Protein AF-A0A958L549-F1 (afdb_monomer)

Mean predicted aligned error: 13.38 Å

Sequence (201 aa):
MAVFIPQQLKARCLEFLIFPLARYCVRHALTLQDFLAVTKICFVKAAEEEIRKSGEKLNTSRICIITGMYRNEVNKILKSETVLAEQPLGPGARVLTQWSKNPDFLTKGGKPRVLSFKGENNEFQQLVHSVSRHLTPGTVLFELERMQLVERTPRGLRMKESIDYVGDNPEKGFELLSNDINSLISAVEENVFDRQKVSNV

Radius of gyration: 23.32 Å; Cα contacts (8 Å, |Δi|>4): 145; chains: 1; bounding box: 52×48×67 Å

Structure (mmCIF, N/CA/C/O backbone):
data_AF-A0A958L549-F1
#
_entry.id   AF-A0A958L549-F1
#
loop_
_atom_site.group_PDB
_atom_site.id
_atom_site.type_symbol
_atom_site.label_atom_id
_atom_site.label_alt_i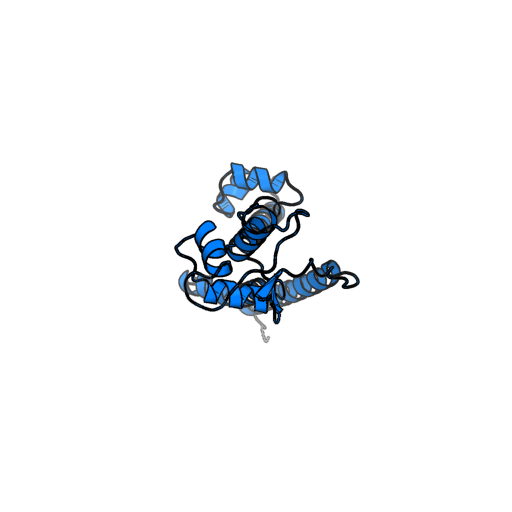d
_atom_site.label_comp_id
_atom_site.label_asym_id
_atom_site.label_entity_id
_atom_site.label_seq_id
_atom_site.pdbx_PDB_ins_code
_atom_site.Cartn_x
_atom_site.Cartn_y
_atom_site.Cartn_z
_atom_site.occupancy
_atom_site.B_iso_or_equiv
_atom_site.auth_seq_id
_atom_site.auth_comp_id
_atom_site.auth_asym_id
_atom_site.auth_atom_id
_atom_site.pdbx_PDB_model_num
ATOM 1 N N . MET A 1 1 ? -12.490 -13.978 37.143 1.00 37.84 1 MET A N 1
ATOM 2 C CA . MET A 1 1 ? -11.058 -13.616 37.243 1.00 37.84 1 MET A CA 1
ATOM 3 C C . MET A 1 1 ? -10.635 -13.149 35.860 1.00 37.84 1 MET A C 1
ATOM 5 O O . MET A 1 1 ? -10.679 -13.962 34.948 1.00 37.84 1 MET A O 1
ATOM 9 N N . ALA A 1 2 ? -10.363 -11.857 35.667 1.00 44.06 2 ALA A N 1
ATOM 10 C CA . ALA A 1 2 ? -9.941 -11.349 34.362 1.00 44.06 2 ALA A CA 1
ATOM 11 C C . ALA A 1 2 ? -8.554 -11.918 34.037 1.00 44.06 2 ALA A C 1
ATOM 13 O O . ALA A 1 2 ? -7.610 -11.724 34.802 1.00 44.06 2 ALA A O 1
ATOM 14 N N . VAL A 1 3 ? -8.444 -12.670 32.944 1.00 46.94 3 VAL A N 1
ATOM 15 C CA . VAL A 1 3 ? -7.166 -13.222 32.490 1.00 46.94 3 VAL A CA 1
ATOM 16 C C . VAL A 1 3 ? -6.316 -12.058 31.986 1.00 46.94 3 VAL A C 1
ATOM 18 O O . VAL A 1 3 ? -6.641 -11.424 30.985 1.00 46.94 3 VAL A O 1
ATOM 21 N N . PHE A 1 4 ? -5.238 -11.741 32.703 1.00 58.28 4 PHE A N 1
ATOM 22 C CA . PHE A 1 4 ? -4.293 -10.716 32.277 1.00 58.28 4 PHE A CA 1
ATOM 23 C C . PHE A 1 4 ? -3.442 -11.264 31.130 1.00 58.28 4 PHE A C 1
ATOM 25 O O . PHE A 1 4 ? -2.541 -12.074 31.338 1.00 58.28 4 PHE A O 1
ATOM 32 N N . ILE A 1 5 ? -3.748 -10.837 29.907 1.00 61.44 5 ILE A N 1
ATOM 33 C CA . ILE A 1 5 ? -2.969 -11.181 28.716 1.00 61.44 5 ILE A CA 1
ATOM 34 C C . ILE A 1 5 ? -1.873 -10.123 28.547 1.00 61.44 5 ILE A C 1
ATOM 36 O O . ILE A 1 5 ? -2.209 -8.950 28.340 1.00 61.44 5 ILE A O 1
ATOM 40 N N . PRO A 1 6 ? -0.581 -10.499 28.600 1.00 73.56 6 PRO A N 1
ATOM 41 C CA . PRO A 1 6 ? 0.518 -9.557 28.420 1.00 73.56 6 PRO A CA 1
ATOM 42 C C . PRO A 1 6 ? 0.432 -8.831 27.074 1.00 73.56 6 PRO A C 1
ATOM 44 O O . PRO A 1 6 ? 0.067 -9.428 26.057 1.00 73.56 6 PRO A O 1
ATOM 47 N N . GLN A 1 7 ? 0.827 -7.556 27.038 1.00 73.00 7 GLN A N 1
ATOM 48 C CA . GLN A 1 7 ? 0.792 -6.741 25.817 1.00 73.00 7 GLN A CA 1
ATOM 49 C C . GLN A 1 7 ? 1.594 -7.372 24.667 1.00 73.00 7 GLN A C 1
ATOM 51 O O . GLN A 1 7 ? 1.181 -7.293 23.512 1.00 73.00 7 GLN A O 1
ATOM 56 N N . GLN A 1 8 ? 2.700 -8.059 24.975 1.00 66.31 8 GLN A N 1
ATOM 57 C CA . GLN A 1 8 ? 3.497 -8.770 23.974 1.00 66.31 8 GLN A CA 1
ATOM 58 C C . GLN A 1 8 ? 2.715 -9.911 23.310 1.00 66.31 8 GLN A C 1
ATOM 60 O O . GLN A 1 8 ? 2.860 -10.138 22.112 1.00 66.31 8 GLN A O 1
ATOM 65 N N . LEU A 1 9 ? 1.862 -10.616 24.063 1.00 66.88 9 LEU A N 1
ATOM 66 C CA . LEU A 1 9 ? 1.061 -11.712 23.519 1.00 66.88 9 LEU A CA 1
ATOM 67 C C . LEU A 1 9 ? -0.064 -11.180 22.619 1.00 66.88 9 LEU A C 1
ATOM 69 O O . LEU A 1 9 ? -0.314 -11.749 21.560 1.00 66.88 9 LEU A O 1
ATOM 73 N N . LYS A 1 10 ? -0.664 -10.036 22.980 1.00 69.44 10 LYS A N 1
ATOM 74 C CA . LYS A 1 10 ? -1.622 -9.320 22.119 1.00 69.44 10 LYS A CA 1
ATOM 75 C C . LYS A 1 10 ? -0.974 -8.863 20.809 1.00 69.44 10 LYS A C 1
ATOM 77 O O . LYS A 1 10 ? -1.549 -9.064 19.746 1.00 69.44 10 LYS A O 1
ATOM 82 N N . ALA A 1 11 ? 0.242 -8.317 20.877 1.00 74.88 11 ALA A N 1
ATOM 83 C CA . ALA A 1 11 ? 0.993 -7.904 19.692 1.00 74.88 11 ALA A CA 1
ATOM 84 C C . ALA A 1 11 ? 1.339 -9.088 18.771 1.00 74.88 11 ALA A C 1
ATOM 86 O O . ALA A 1 11 ? 1.178 -8.974 17.561 1.00 74.88 11 ALA A O 1
ATOM 87 N N . ARG A 1 12 ? 1.743 -10.243 19.325 1.00 73.31 12 ARG A N 1
ATOM 88 C CA . ARG A 1 12 ? 1.987 -11.459 18.522 1.00 73.31 12 ARG A CA 1
ATOM 89 C C . ARG A 1 12 ? 0.714 -12.023 17.899 1.00 73.31 12 ARG A C 1
ATOM 91 O O . ARG A 1 12 ? 0.751 -12.466 16.759 1.00 73.31 12 ARG A O 1
ATOM 98 N N . CYS A 1 13 ? -0.409 -12.000 18.617 1.00 76.38 13 CYS A N 1
ATOM 99 C CA . CYS A 1 13 ? -1.699 -12.384 18.041 1.00 76.38 13 CYS A CA 1
ATOM 100 C C . CYS A 1 13 ? -2.041 -11.489 16.841 1.00 76.38 13 CYS A C 1
ATOM 102 O O . CYS A 1 13 ? -2.347 -11.981 15.758 1.00 76.38 13 CYS A O 1
ATOM 104 N N . LEU A 1 14 ? -1.876 -10.173 17.005 1.00 81.25 14 LEU A N 1
ATOM 105 C CA . LEU A 1 14 ? -2.084 -9.215 15.927 1.00 81.25 14 LEU A CA 1
ATOM 106 C C . LEU A 1 14 ? -1.146 -9.470 14.737 1.00 81.25 14 LEU A C 1
ATOM 108 O O . LEU A 1 14 ? -1.588 -9.397 13.597 1.00 81.25 14 LEU A O 1
ATOM 112 N N . GLU A 1 15 ? 0.120 -9.817 14.976 1.00 78.31 15 GLU A N 1
ATOM 113 C CA . GLU A 1 15 ? 1.058 -10.210 13.917 1.00 78.31 15 GLU A CA 1
ATOM 114 C C . GLU A 1 15 ? 0.554 -11.429 13.130 1.00 78.31 15 GLU A C 1
ATOM 116 O O . GLU A 1 15 ? 0.569 -11.401 11.900 1.00 78.31 15 GLU A O 1
ATOM 121 N N . PHE A 1 16 ? 0.041 -12.466 13.804 1.00 76.69 16 PHE A N 1
ATOM 122 C CA . PHE A 1 16 ? -0.518 -13.646 13.133 1.00 76.69 16 PHE A CA 1
ATOM 123 C C . PHE A 1 16 ? -1.751 -13.330 12.281 1.00 76.69 16 PHE A C 1
ATOM 125 O O . PHE A 1 16 ? -1.922 -13.939 11.226 1.00 76.69 16 PHE A O 1
ATOM 132 N N . LEU A 1 17 ? -2.576 -12.369 12.702 1.00 83.38 17 LEU A N 1
ATOM 133 C CA . LEU A 1 17 ? -3.746 -11.917 11.944 1.00 83.38 17 LEU A CA 1
ATOM 134 C C . LEU A 1 17 ? -3.359 -11.000 10.775 1.00 83.38 17 LEU A C 1
ATOM 136 O O . LEU A 1 17 ? -3.890 -11.131 9.674 1.00 83.38 17 LEU A O 1
ATOM 140 N N . ILE A 1 18 ? -2.405 -10.088 10.981 1.00 88.81 18 ILE A N 1
ATOM 141 C CA . ILE A 1 18 ? -1.986 -9.115 9.965 1.00 88.81 18 ILE A CA 1
ATOM 142 C C . ILE A 1 18 ? -1.082 -9.752 8.909 1.00 88.81 18 ILE A C 1
ATOM 144 O O . ILE A 1 18 ? -1.183 -9.387 7.743 1.00 88.81 18 ILE A O 1
ATOM 148 N N . PHE A 1 19 ? -0.208 -10.700 9.256 1.00 81.50 19 PHE A N 1
ATOM 149 C CA . PHE A 1 19 ? 0.730 -11.300 8.302 1.00 81.50 19 PHE A CA 1
ATOM 150 C C . PHE A 1 19 ? 0.076 -11.867 7.023 1.00 81.50 19 PHE A C 1
ATOM 152 O O . PHE A 1 19 ? 0.560 -11.543 5.932 1.00 81.50 19 PHE A O 1
ATOM 159 N N . PRO A 1 20 ? -1.015 -12.663 7.075 1.00 79.88 20 PRO A N 1
ATOM 160 C CA . PRO A 1 20 ? -1.692 -13.118 5.861 1.00 79.88 20 PRO A CA 1
ATOM 161 C C . PRO A 1 20 ? -2.283 -11.957 5.046 1.00 79.88 20 PRO A C 1
ATOM 163 O O . PRO A 1 20 ? -2.194 -11.984 3.817 1.00 79.88 20 PRO A O 1
ATOM 166 N N . LEU A 1 21 ? -2.795 -10.908 5.700 1.00 85.19 21 LEU A N 1
ATOM 167 C CA . LEU A 1 21 ? -3.306 -9.702 5.034 1.00 85.19 21 LEU A CA 1
ATOM 168 C C . LEU A 1 21 ? -2.181 -8.895 4.375 1.00 85.19 21 LEU A C 1
ATOM 170 O O . LEU A 1 21 ? -2.303 -8.470 3.228 1.00 85.19 21 LEU A O 1
ATOM 174 N N . ALA A 1 22 ? -1.048 -8.732 5.056 1.00 83.56 22 ALA A N 1
ATOM 175 C CA . ALA A 1 22 ? 0.136 -8.076 4.516 1.00 83.56 22 ALA A CA 1
ATOM 176 C C . ALA A 1 22 ? 0.694 -8.856 3.317 1.00 83.56 22 ALA A C 1
ATOM 178 O O . ALA A 1 22 ? 1.027 -8.270 2.287 1.00 83.56 22 ALA A O 1
ATOM 179 N N . ARG A 1 23 ? 0.729 -10.193 3.400 1.00 75.00 23 ARG A N 1
ATOM 180 C CA . ARG A 1 23 ? 1.103 -11.065 2.278 1.00 75.00 23 ARG A CA 1
ATOM 181 C C . ARG A 1 23 ? 0.141 -10.910 1.097 1.00 75.00 23 ARG A C 1
ATOM 183 O O . ARG A 1 23 ? 0.610 -10.867 -0.040 1.00 75.00 23 ARG A O 1
ATOM 190 N N . TYR A 1 24 ? -1.166 -10.826 1.346 1.00 77.69 24 TYR A N 1
ATOM 191 C CA . TYR A 1 24 ? -2.158 -10.513 0.316 1.00 77.69 24 TYR A CA 1
ATOM 192 C C . TYR A 1 24 ? -1.850 -9.158 -0.337 1.00 77.69 24 TYR A C 1
ATOM 194 O O . TYR A 1 24 ? -1.691 -9.090 -1.554 1.00 77.69 24 TYR A O 1
ATOM 202 N N . CYS A 1 25 ? -1.631 -8.111 0.462 1.00 76.44 25 CYS A N 1
ATOM 203 C CA . CYS A 1 25 ? -1.310 -6.778 -0.045 1.00 76.44 25 CYS A CA 1
ATOM 204 C C . CYS A 1 25 ? -0.087 -6.794 -0.973 1.00 76.44 25 CYS A C 1
ATOM 206 O O . CYS A 1 25 ? -0.163 -6.335 -2.111 1.00 76.44 25 CYS A O 1
ATOM 208 N N . VAL A 1 26 ? 1.009 -7.426 -0.541 1.00 71.81 26 VAL A N 1
ATOM 209 C CA . VAL A 1 26 ? 2.239 -7.547 -1.341 1.00 71.81 26 VAL A CA 1
ATOM 210 C C . VAL A 1 26 ? 1.992 -8.288 -2.659 1.00 71.81 26 VAL A C 1
ATOM 212 O O . VAL A 1 26 ? 2.499 -7.876 -3.707 1.00 71.81 26 VAL A O 1
ATOM 215 N N . ARG A 1 27 ? 1.199 -9.367 -2.646 1.00 64.75 27 ARG A N 1
ATOM 216 C CA . ARG A 1 27 ? 0.866 -10.126 -3.864 1.00 64.75 27 ARG A CA 1
ATOM 217 C C . ARG A 1 27 ? 0.076 -9.291 -4.866 1.00 64.75 27 ARG A C 1
ATOM 219 O O . ARG A 1 27 ? 0.374 -9.380 -6.052 1.00 64.75 27 ARG A O 1
ATOM 226 N N . HIS A 1 28 ? -0.834 -8.451 -4.383 1.00 63.28 28 HIS A N 1
ATOM 227 C CA . HIS A 1 28 ? -1.734 -7.629 -5.195 1.00 63.28 28 HIS A CA 1
ATOM 228 C C . HIS A 1 28 ? -1.270 -6.175 -5.368 1.00 63.28 28 HIS A C 1
ATOM 230 O O . HIS A 1 28 ? -2.072 -5.312 -5.703 1.00 63.28 28 HIS A O 1
ATOM 236 N N . ALA A 1 29 ? 0.022 -5.900 -5.157 1.00 68.50 29 ALA A N 1
ATOM 237 C CA . ALA A 1 29 ? 0.621 -4.573 -5.330 1.00 68.50 29 ALA A CA 1
ATOM 238 C C . ALA A 1 29 ? 0.020 -3.457 -4.450 1.00 68.50 29 ALA A C 1
ATOM 240 O O . ALA A 1 29 ? 0.231 -2.277 -4.724 1.00 68.50 29 ALA A O 1
ATOM 241 N N . LEU A 1 30 ? -0.663 -3.819 -3.364 1.00 73.38 30 LEU A N 1
ATOM 242 C CA . LEU A 1 30 ? -1.112 -2.878 -2.347 1.00 73.38 30 LEU A CA 1
ATOM 243 C C . LEU A 1 30 ? 0.065 -2.534 -1.435 1.00 73.38 30 LEU A C 1
ATOM 245 O O . LEU A 1 30 ? 0.756 -3.407 -0.897 1.00 73.38 30 LEU A O 1
ATOM 249 N N . THR A 1 31 ? 0.309 -1.243 -1.272 1.00 79.00 31 THR A N 1
ATOM 250 C CA . THR A 1 31 ? 1.396 -0.721 -0.451 1.00 79.00 31 THR A CA 1
ATOM 251 C C . THR A 1 31 ? 1.024 -0.723 1.030 1.00 79.00 31 THR A C 1
ATOM 253 O O . THR A 1 31 ? -0.141 -0.831 1.412 1.00 79.00 31 THR A O 1
ATOM 256 N N . LEU A 1 32 ? 2.022 -0.521 1.898 1.00 84.94 32 LEU A N 1
ATOM 257 C CA . LEU A 1 32 ? 1.768 -0.276 3.320 1.00 84.94 32 LEU A CA 1
ATOM 258 C C . LEU A 1 32 ? 0.845 0.935 3.533 1.00 84.94 32 LEU A C 1
ATOM 260 O O . LEU A 1 32 ? 0.043 0.921 4.458 1.00 84.94 32 LEU A O 1
ATOM 264 N N . GLN A 1 33 ? 0.939 1.973 2.696 1.00 82.88 33 GLN A N 1
ATOM 265 C CA . GLN A 1 33 ? 0.080 3.151 2.834 1.00 82.88 33 GLN A CA 1
ATOM 266 C C . GLN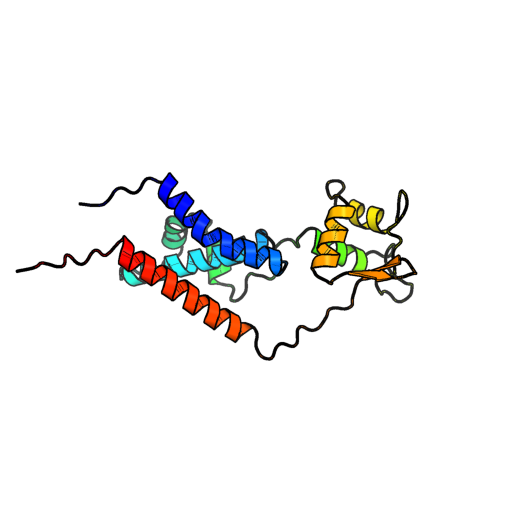 A 1 33 ? -1.377 2.832 2.489 1.00 82.88 33 GLN A C 1
ATOM 268 O O . GLN A 1 33 ? -2.269 3.290 3.198 1.00 82.88 33 GLN A O 1
ATOM 273 N N . ASP A 1 34 ? -1.615 1.983 1.485 1.00 80.06 34 ASP A N 1
ATOM 274 C CA . ASP A 1 34 ? -2.959 1.487 1.158 1.00 80.06 34 ASP A CA 1
ATOM 275 C C . ASP A 1 34 ? -3.526 0.673 2.325 1.00 80.06 34 ASP A C 1
ATOM 277 O O . ASP A 1 34 ? -4.641 0.920 2.786 1.00 80.06 34 ASP A O 1
ATOM 281 N N . PHE A 1 35 ? -2.714 -0.233 2.881 1.00 87.81 35 PHE A N 1
ATOM 282 C CA . PHE A 1 35 ? -3.097 -1.020 4.052 1.00 87.81 35 PHE A CA 1
ATOM 283 C C . PHE A 1 35 ? -3.413 -0.134 5.263 1.00 87.81 35 PHE A C 1
ATOM 285 O O . PHE A 1 35 ? -4.441 -0.323 5.910 1.00 87.81 35 PHE A O 1
ATOM 292 N N . LEU A 1 36 ? -2.576 0.866 5.561 1.00 89.06 36 LEU A N 1
ATOM 293 C CA . LEU A 1 36 ? -2.812 1.817 6.650 1.00 89.06 36 LEU A CA 1
ATOM 294 C C . LEU A 1 36 ? -4.068 2.660 6.411 1.00 89.06 36 LEU A C 1
ATOM 296 O O . LEU A 1 36 ? -4.806 2.919 7.360 1.00 89.06 36 LEU A O 1
ATOM 300 N N . ALA A 1 37 ? -4.333 3.075 5.171 1.00 85.44 37 ALA A N 1
ATOM 301 C CA . ALA A 1 37 ? -5.536 3.824 4.826 1.00 85.44 37 ALA A CA 1
ATOM 302 C C . ALA A 1 37 ? -6.801 3.014 5.119 1.00 85.44 37 ALA A C 1
ATOM 304 O O . ALA A 1 37 ? -7.692 3.505 5.810 1.00 85.44 37 ALA A O 1
ATOM 305 N N . VAL A 1 38 ? -6.851 1.761 4.657 1.00 87.31 38 VAL A N 1
ATOM 306 C CA . VAL A 1 38 ? -7.981 0.855 4.914 1.00 87.31 38 VAL A CA 1
ATOM 307 C C . VAL A 1 38 ? -8.084 0.529 6.402 1.00 87.31 38 VAL A C 1
ATOM 309 O O . VAL A 1 38 ? -9.165 0.612 6.976 1.00 87.31 38 VAL A O 1
ATOM 312 N N . THR A 1 39 ? -6.957 0.250 7.060 1.00 91.56 39 THR A N 1
ATOM 313 C CA . THR A 1 39 ? -6.916 -0.054 8.498 1.00 91.56 39 THR A CA 1
ATOM 314 C C . THR A 1 39 ? -7.493 1.093 9.323 1.00 91.56 39 THR A C 1
ATOM 316 O O . THR A 1 39 ? -8.315 0.853 10.201 1.00 91.56 39 THR A O 1
ATOM 319 N N . LYS A 1 40 ? -7.149 2.350 9.013 1.00 91.69 40 LYS A N 1
ATOM 320 C CA . LYS A 1 40 ? -7.728 3.532 9.676 1.00 91.69 40 LYS A CA 1
ATOM 321 C C . LYS A 1 40 ? -9.254 3.579 9.555 1.00 91.69 40 LYS A C 1
ATOM 323 O O . LYS A 1 40 ? -9.928 3.887 10.534 1.00 91.69 40 LYS A O 1
ATOM 328 N N . ILE A 1 41 ? -9.806 3.241 8.387 1.00 90.69 41 ILE A N 1
ATOM 329 C CA . ILE A 1 41 ? -11.262 3.149 8.190 1.00 90.69 41 ILE A CA 1
ATOM 330 C C . ILE A 1 41 ? -11.848 2.033 9.061 1.00 90.69 41 ILE A C 1
ATOM 332 O O . ILE A 1 41 ? -12.832 2.263 9.761 1.00 90.69 41 ILE A O 1
ATOM 336 N N . CYS A 1 42 ? -11.236 0.845 9.055 1.00 91.06 42 CYS A N 1
ATOM 337 C CA . CYS A 1 42 ? -11.684 -0.287 9.866 1.00 91.06 42 CYS A CA 1
ATOM 338 C C . CYS A 1 42 ? -11.666 0.036 11.369 1.00 91.06 42 CYS A C 1
ATOM 340 O O . CYS A 1 42 ? -12.614 -0.306 12.066 1.00 91.06 42 CYS A O 1
ATOM 342 N N . PHE A 1 43 ? -10.651 0.756 11.859 1.00 93.12 43 PHE A N 1
ATOM 343 C CA . PHE A 1 43 ? -10.578 1.208 13.253 1.00 93.12 43 PHE A CA 1
ATOM 344 C C 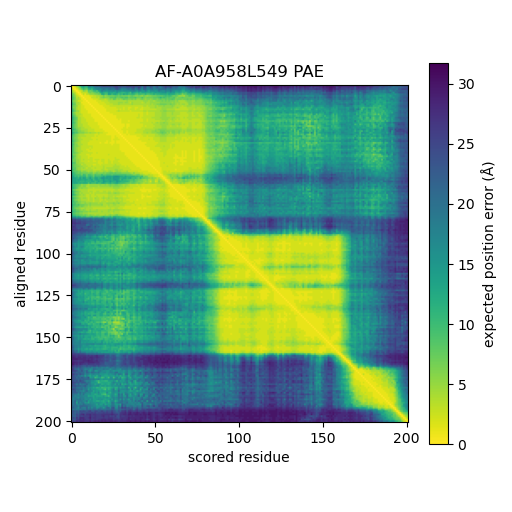. PHE A 1 43 ? -11.710 2.173 13.616 1.00 93.12 43 PHE A C 1
ATOM 346 O O . PHE A 1 43 ? -12.305 2.035 14.683 1.00 93.12 43 PHE A O 1
ATOM 353 N N . VAL A 1 44 ? -12.035 3.126 12.735 1.00 92.31 44 VAL A N 1
ATOM 354 C CA . VAL A 1 44 ? -13.183 4.021 12.944 1.00 92.31 44 VAL A CA 1
ATOM 355 C C . VAL A 1 44 ? -14.478 3.211 13.006 1.00 92.31 44 VAL A C 1
ATOM 357 O O . VAL A 1 44 ? -15.212 3.355 13.979 1.00 92.31 44 VAL A O 1
ATOM 360 N N . LYS A 1 45 ? -14.719 2.308 12.045 1.00 90.75 45 LYS A N 1
ATOM 361 C CA . LYS A 1 45 ? -15.922 1.455 12.013 1.00 90.75 45 LYS A CA 1
ATOM 362 C C 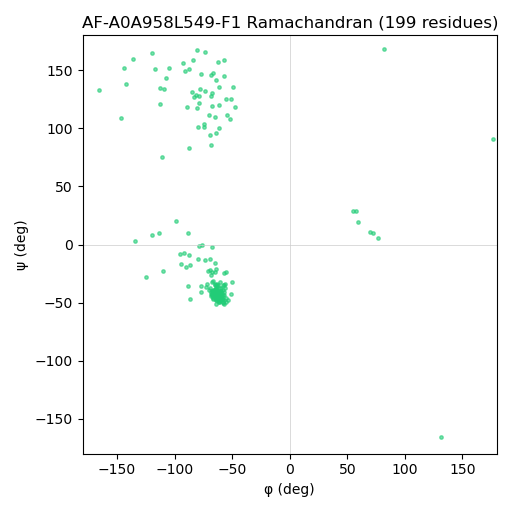. LYS A 1 45 ? -16.056 0.579 13.264 1.00 90.75 45 LYS A C 1
ATOM 364 O O . LYS A 1 45 ? -17.122 0.556 13.872 1.00 90.75 45 LYS A O 1
ATOM 369 N N . ALA A 1 46 ? -14.975 -0.082 13.682 1.00 91.31 46 ALA A N 1
ATOM 370 C CA . ALA A 1 46 ? -14.958 -0.908 14.889 1.00 91.31 46 ALA A CA 1
ATOM 371 C C . ALA A 1 46 ? -15.245 -0.076 16.150 1.00 91.31 46 ALA A C 1
ATOM 373 O O . ALA A 1 46 ? -16.037 -0.481 16.997 1.00 91.31 46 ALA A O 1
ATOM 374 N N . ALA A 1 47 ? -14.671 1.128 16.257 1.00 92.00 47 ALA A N 1
ATOM 375 C CA . ALA A 1 47 ? -14.966 2.029 17.368 1.00 92.00 47 ALA A CA 1
ATOM 376 C C . ALA A 1 47 ? -16.428 2.503 17.363 1.00 92.00 47 ALA A C 1
ATOM 378 O O . ALA A 1 47 ? -17.035 2.608 18.427 1.00 92.00 47 ALA A O 1
ATOM 379 N N . GLU A 1 48 ? -17.014 2.784 16.193 1.00 91.31 48 GLU A N 1
ATOM 380 C CA . GLU A 1 48 ? -18.441 3.107 16.105 1.00 91.31 48 GLU A CA 1
ATOM 381 C C . GLU A 1 48 ? -19.320 1.943 16.578 1.00 91.31 48 GLU A C 1
ATOM 383 O O . GLU A 1 48 ? -20.302 2.172 17.285 1.00 91.31 48 GLU A O 1
ATOM 388 N N . GLU A 1 49 ? -18.983 0.711 16.197 1.00 89.25 49 GLU A N 1
ATOM 389 C CA . GLU A 1 49 ? -19.715 -0.490 16.599 1.00 89.25 49 GLU A CA 1
ATOM 390 C C . GLU A 1 49 ? -19.653 -0.714 18.114 1.00 89.25 49 GLU A C 1
ATOM 392 O O . GLU A 1 49 ? -20.696 -0.874 18.748 1.00 89.25 49 GLU A O 1
ATOM 397 N N . GLU A 1 50 ? -18.466 -0.624 18.717 1.00 87.31 50 GLU A N 1
ATOM 398 C CA . GLU A 1 50 ? -18.292 -0.765 20.167 1.00 87.31 50 GLU A CA 1
ATOM 399 C C . GLU A 1 50 ? -19.028 0.332 20.957 1.00 87.31 50 GLU A C 1
ATOM 401 O O . GLU A 1 50 ? -19.666 0.049 21.972 1.00 87.31 50 GLU A O 1
ATOM 406 N N . ILE A 1 51 ? -19.033 1.581 20.467 1.00 87.50 51 ILE A N 1
ATOM 407 C CA . ILE A 1 51 ? -19.814 2.672 21.082 1.00 87.50 51 ILE A CA 1
ATOM 408 C C . ILE A 1 51 ? -21.323 2.399 20.982 1.00 87.50 51 ILE A C 1
ATOM 410 O O . ILE A 1 51 ? -22.060 2.651 21.935 1.00 87.50 51 ILE A O 1
ATOM 414 N N . ARG A 1 52 ? -21.801 1.887 19.839 1.00 86.81 52 ARG A N 1
ATOM 415 C CA . ARG A 1 52 ? -23.222 1.543 19.661 1.00 86.81 52 ARG A CA 1
ATOM 416 C C . ARG A 1 52 ? -23.630 0.385 20.573 1.00 86.81 52 ARG A C 1
ATOM 418 O O . ARG A 1 52 ? -24.695 0.461 21.183 1.00 86.81 52 ARG A O 1
ATOM 425 N N . LYS A 1 53 ? -22.784 -0.642 20.720 1.00 85.62 53 LYS A N 1
ATOM 426 C CA . LYS A 1 53 ? -23.010 -1.773 21.639 1.00 85.62 53 LYS A CA 1
ATOM 427 C C . LYS A 1 53 ? -23.112 -1.331 23.098 1.00 85.62 53 LYS A C 1
ATOM 429 O O . LYS A 1 53 ? -23.892 -1.916 23.844 1.00 85.62 53 LYS A O 1
ATOM 434 N N . SER A 1 54 ? -22.395 -0.278 23.505 1.00 81.94 54 SER A N 1
ATOM 435 C CA . SER A 1 54 ? -22.506 0.271 24.865 1.00 81.94 54 SER A CA 1
ATOM 436 C C . SER A 1 54 ? -23.775 1.106 25.106 1.00 81.94 54 SER A C 1
ATOM 438 O O . SER A 1 54 ? -23.977 1.602 26.213 1.00 81.94 54 SER A O 1
ATOM 440 N N . GLY A 1 55 ? -24.645 1.262 24.096 1.00 80.50 55 GLY A N 1
ATOM 441 C CA . GLY A 1 55 ? -25.884 2.044 24.178 1.00 80.50 55 GLY A CA 1
ATOM 442 C C . GLY A 1 55 ? -25.656 3.556 24.209 1.00 80.50 55 GLY A C 1
ATOM 443 O O . GLY A 1 55 ? -26.576 4.330 24.478 1.00 80.50 55 GLY A O 1
ATOM 444 N N . GLU A 1 56 ? -24.428 4.000 23.951 1.00 77.44 56 GLU A N 1
ATOM 445 C CA . GLU A 1 56 ? -24.052 5.400 24.044 1.00 77.44 56 GLU A CA 1
ATOM 446 C C . GLU A 1 56 ? -24.188 6.129 22.707 1.00 77.44 56 GLU A C 1
ATOM 448 O O . GLU A 1 56 ? -24.105 5.560 21.617 1.00 77.44 56 GLU A O 1
ATOM 453 N N . LYS A 1 57 ? -24.356 7.454 22.785 1.00 81.12 57 LYS A N 1
ATOM 454 C CA . LYS A 1 57 ? -24.405 8.290 21.588 1.00 81.12 57 LYS A CA 1
ATOM 455 C C . LYS A 1 57 ? -23.036 8.319 20.915 1.00 81.12 57 LYS A C 1
ATOM 457 O O . LYS A 1 57 ? -22.034 8.702 21.530 1.00 81.12 57 LYS A O 1
ATOM 462 N N . LEU A 1 58 ? -23.029 8.012 19.620 1.00 80.69 58 LEU A N 1
ATOM 463 C CA . LEU A 1 58 ? -21.843 8.136 18.788 1.00 80.69 58 LEU A CA 1
ATOM 464 C C . LEU A 1 58 ? -21.284 9.560 18.859 1.00 80.69 58 LEU A C 1
ATOM 466 O O . LEU A 1 58 ? -21.994 10.535 18.594 1.00 80.69 58 LEU A O 1
ATOM 470 N N . ASN A 1 59 ? -20.006 9.686 19.212 1.00 84.81 59 ASN A N 1
ATOM 471 C CA . ASN A 1 59 ? -19.328 10.972 19.206 1.00 84.81 59 ASN A CA 1
ATOM 472 C C . ASN A 1 59 ? -17.874 10.846 18.735 1.00 84.81 59 ASN A C 1
ATOM 474 O O . ASN A 1 59 ? -17.141 9.936 19.120 1.00 84.81 59 ASN A O 1
ATOM 478 N N . THR A 1 60 ? -17.449 11.805 17.910 1.00 89.00 60 THR A N 1
ATOM 479 C CA . THR A 1 60 ? -16.114 11.834 17.296 1.00 89.00 60 THR A CA 1
ATOM 480 C C . THR A 1 60 ? -14.988 11.834 18.330 1.00 89.00 60 THR A C 1
ATOM 482 O O . THR A 1 60 ? -13.943 11.240 18.097 1.00 89.00 60 THR A O 1
ATOM 485 N N . SER A 1 61 ? -15.182 12.485 19.481 1.00 88.94 61 SER A N 1
ATOM 486 C CA . SER A 1 61 ? -14.151 12.568 20.522 1.00 88.94 61 SER A CA 1
ATOM 487 C C . SER A 1 61 ? -13.844 11.200 21.141 1.00 88.94 61 SER A C 1
ATOM 489 O O . SER A 1 61 ? -12.679 10.886 21.363 1.00 88.94 61 SER A O 1
ATOM 491 N N . ARG A 1 62 ? -14.857 10.357 21.364 1.00 89.12 62 ARG A N 1
ATOM 492 C CA . ARG A 1 62 ? -14.684 8.981 21.844 1.00 89.12 62 ARG A CA 1
ATOM 493 C C . ARG A 1 62 ? -14.060 8.095 20.783 1.00 89.12 62 ARG A C 1
ATOM 495 O O . ARG A 1 62 ? -13.175 7.322 21.126 1.00 89.12 62 ARG A O 1
ATOM 502 N N . ILE A 1 63 ? -14.437 8.263 19.514 1.00 92.06 63 ILE A N 1
ATOM 503 C CA . ILE A 1 63 ? -13.766 7.560 18.413 1.00 92.06 63 ILE A CA 1
ATOM 504 C C . ILE A 1 63 ? -12.264 7.879 18.433 1.00 92.06 63 ILE A C 1
ATOM 506 O O . ILE A 1 63 ? -11.460 6.953 18.419 1.00 92.06 63 ILE A O 1
ATOM 510 N N . CYS A 1 64 ? -11.864 9.152 18.560 1.00 92.19 64 CYS A N 1
ATOM 511 C CA . CYS A 1 64 ? -10.449 9.527 18.701 1.00 92.19 64 CYS A CA 1
ATOM 512 C C . CYS A 1 64 ? -9.768 8.854 19.902 1.00 92.19 64 CYS A C 1
ATOM 514 O O . CYS A 1 64 ? -8.645 8.386 19.771 1.00 92.19 64 CYS A O 1
ATOM 516 N N . ILE A 1 65 ? -10.432 8.795 21.061 1.00 91.94 65 ILE A N 1
ATOM 517 C CA . ILE A 1 65 ? -9.866 8.191 22.279 1.00 91.94 65 ILE A CA 1
ATOM 518 C C . ILE A 1 65 ? -9.666 6.680 22.112 1.00 91.94 65 ILE A C 1
ATOM 520 O O . ILE A 1 65 ? -8.603 6.173 22.450 1.00 91.94 65 ILE A O 1
ATOM 524 N N . ILE A 1 66 ? -10.665 5.970 21.581 1.00 89.94 66 ILE A N 1
ATOM 525 C CA . ILE A 1 66 ? -10.623 4.510 21.403 1.00 89.94 66 ILE A CA 1
ATOM 526 C C . ILE A 1 66 ? -9.582 4.124 20.348 1.00 89.94 66 ILE A C 1
ATOM 528 O O . ILE A 1 66 ? -8.818 3.183 20.538 1.00 89.94 66 ILE A O 1
ATOM 532 N N . THR A 1 67 ? -9.546 4.858 19.235 1.00 91.19 67 THR A N 1
ATOM 533 C CA . THR A 1 67 ? -8.674 4.539 18.092 1.00 91.19 67 THR A CA 1
ATOM 534 C C . THR A 1 67 ? -7.270 5.133 18.207 1.00 91.19 67 THR A C 1
ATOM 536 O O . THR A 1 67 ? -6.373 4.718 17.478 1.00 91.19 67 THR A O 1
ATOM 539 N N . GLY A 1 68 ? -7.068 6.130 19.074 1.00 92.69 68 GLY A N 1
ATOM 540 C CA . GLY A 1 68 ? -5.836 6.920 19.145 1.00 92.69 68 GLY A CA 1
ATOM 541 C C . GLY A 1 68 ? -5.615 7.856 17.947 1.00 92.69 68 GLY A C 1
ATOM 542 O O . GLY A 1 68 ? -4.523 8.398 17.791 1.00 92.69 68 GLY A O 1
ATOM 543 N N . MET A 1 69 ? -6.618 8.041 17.082 1.00 92.94 69 MET A N 1
ATOM 544 C CA . MET A 1 69 ? -6.494 8.809 15.840 1.00 92.94 69 MET A CA 1
ATOM 545 C C . MET A 1 69 ? -6.753 10.306 16.033 1.00 92.94 69 MET A C 1
ATOM 547 O O . MET A 1 69 ? -7.574 10.724 16.857 1.00 92.94 69 MET A O 1
ATOM 551 N N . TYR A 1 70 ? -6.116 11.133 15.198 1.00 92.62 70 TYR A N 1
ATOM 552 C CA . TYR A 1 70 ? -6.346 12.574 15.219 1.00 92.62 70 TYR A CA 1
ATOM 553 C C . TYR A 1 70 ? -7.755 12.937 14.731 1.00 92.62 70 TYR A C 1
ATOM 555 O O . TYR A 1 70 ? -8.323 12.321 13.827 1.00 92.62 70 TYR A O 1
ATOM 563 N N . ARG A 1 71 ? -8.326 13.999 15.311 1.00 89.88 71 ARG A N 1
ATOM 564 C CA . ARG A 1 71 ? -9.706 14.432 15.031 1.00 89.88 71 ARG A CA 1
ATOM 565 C C . ARG A 1 71 ? -9.947 14.776 13.561 1.00 89.88 71 ARG A C 1
ATOM 567 O O . ARG A 1 71 ? -11.026 14.506 13.041 1.00 89.88 71 ARG A O 1
ATOM 574 N N . ASN A 1 72 ? -8.969 15.380 12.890 1.00 89.69 72 ASN A N 1
ATOM 575 C CA . ASN A 1 72 ? -9.045 15.687 11.461 1.00 89.69 72 ASN A CA 1
ATOM 576 C C . ASN A 1 72 ? -9.108 14.412 10.601 1.00 89.69 72 ASN A C 1
ATOM 578 O O . ASN A 1 72 ? -9.903 14.370 9.667 1.00 89.69 72 ASN A O 1
ATOM 582 N N . GLU A 1 73 ? -8.339 13.373 10.936 1.00 89.19 73 GLU A N 1
ATOM 583 C CA . GLU A 1 73 ? -8.360 12.088 10.225 1.00 89.19 73 GLU A CA 1
ATOM 584 C C . GLU A 1 73 ? -9.697 11.367 10.401 1.00 89.19 73 GLU A C 1
ATOM 586 O O . GLU A 1 73 ? -10.307 10.957 9.415 1.00 89.19 73 GLU A O 1
ATOM 591 N N . VAL A 1 74 ? -10.196 11.284 11.640 1.00 91.19 74 VAL A N 1
ATOM 592 C CA . VAL A 1 74 ? -11.506 10.680 11.932 1.00 91.19 74 VAL A CA 1
ATOM 593 C C . VAL A 1 74 ? -12.617 11.423 11.191 1.00 91.19 74 VAL A C 1
ATOM 595 O O . VAL A 1 74 ? -13.435 10.800 10.523 1.00 91.19 74 VAL A O 1
ATOM 598 N N . ASN A 1 75 ? -12.627 12.758 11.235 1.00 89.00 75 ASN A N 1
ATOM 599 C CA . ASN A 1 75 ? -13.614 13.556 10.505 1.00 89.00 75 ASN A CA 1
ATOM 600 C C . ASN A 1 75 ? -13.546 13.342 8.992 1.00 89.00 75 ASN A C 1
ATOM 602 O O . ASN A 1 75 ? -14.584 13.349 8.337 1.00 89.00 75 ASN A O 1
ATOM 606 N N . LYS A 1 76 ? -12.344 13.181 8.429 1.00 87.12 76 LYS A N 1
ATOM 607 C CA . LYS A 1 76 ? -12.176 12.902 7.001 1.00 87.12 76 LYS A CA 1
ATOM 608 C C . LYS A 1 76 ? -12.786 11.552 6.638 1.00 87.12 76 LYS A C 1
ATOM 610 O O . LYS A 1 76 ? -13.528 11.484 5.666 1.00 87.12 76 LYS A O 1
ATOM 615 N N . ILE A 1 77 ? -12.529 10.518 7.437 1.00 88.25 77 ILE A N 1
ATOM 616 C CA . ILE A 1 77 ? -13.072 9.169 7.227 1.00 88.25 77 ILE A CA 1
ATOM 617 C C . ILE A 1 77 ? -14.596 9.160 7.374 1.00 88.25 77 ILE A C 1
ATOM 619 O O . ILE A 1 77 ? -15.276 8.634 6.508 1.00 88.25 77 ILE A O 1
ATOM 623 N N . LEU A 1 78 ? -15.143 9.810 8.405 1.00 85.75 78 LEU A N 1
ATOM 624 C CA . LEU A 1 78 ? -16.596 9.887 8.613 1.00 85.75 78 LEU A CA 1
ATOM 625 C C . LEU A 1 78 ? -17.332 10.658 7.504 1.00 85.75 78 LEU A C 1
ATOM 627 O O . LEU A 1 78 ? -18.529 10.468 7.322 1.00 85.75 78 LEU A O 1
ATOM 631 N N . LYS A 1 79 ? -16.639 11.555 6.791 1.00 83.81 79 LYS A N 1
ATOM 632 C CA . LYS A 1 79 ? -17.204 12.352 5.691 1.00 83.81 79 LYS A CA 1
ATOM 633 C C . LYS A 1 79 ? -16.986 11.745 4.305 1.00 83.81 79 LYS A C 1
ATOM 635 O O . LYS A 1 79 ? -17.625 12.202 3.364 1.00 83.81 79 LYS A O 1
ATOM 640 N N . SER A 1 80 ? -16.061 10.799 4.157 1.00 66.69 80 SER A N 1
ATOM 641 C CA . SER A 1 80 ? -15.635 10.289 2.850 1.00 66.69 80 SER A CA 1
ATOM 642 C C . SER A 1 80 ? -16.073 8.837 2.689 1.00 66.69 80 SER A C 1
ATOM 644 O O . SER A 1 80 ? -15.623 7.983 3.445 1.00 66.69 80 SER A O 1
ATOM 646 N N . GLU A 1 81 ? -16.879 8.537 1.670 1.00 54.41 81 GLU A N 1
ATOM 647 C CA . GLU A 1 81 ? -17.258 7.151 1.337 1.00 54.41 81 GLU A CA 1
ATOM 648 C C . GLU A 1 81 ? -16.072 6.332 0.784 1.00 54.41 81 GLU A C 1
ATOM 650 O O . GLU A 1 81 ? -16.042 5.111 0.921 1.00 54.41 81 GLU A O 1
ATOM 655 N N . THR A 1 82 ? -15.030 6.988 0.257 1.00 52.47 82 THR A N 1
ATOM 656 C CA . THR A 1 82 ? -13.841 6.333 -0.319 1.00 52.47 82 THR A CA 1
ATOM 657 C C . THR A 1 82 ? -12.572 7.158 -0.084 1.00 52.47 82 THR A C 1
ATOM 659 O O . THR A 1 82 ? -12.378 8.205 -0.693 1.00 52.47 82 THR A O 1
ATOM 662 N N . VAL A 1 83 ? -11.680 6.683 0.796 1.00 53.22 83 VAL A N 1
ATOM 663 C CA . VAL A 1 83 ? -10.437 7.388 1.203 1.00 53.22 83 VAL A CA 1
ATOM 664 C C . VAL A 1 83 ? -9.201 6.946 0.395 1.00 53.22 83 VAL A C 1
ATOM 666 O O . VAL A 1 83 ? -8.142 7.562 0.497 1.00 53.22 83 VAL A O 1
ATOM 669 N N . LEU A 1 84 ? -9.310 5.908 -0.443 1.00 52.78 84 LEU A N 1
ATOM 670 C CA . LEU A 1 84 ? -8.163 5.350 -1.179 1.00 52.78 84 LEU A CA 1
ATOM 671 C C . LEU A 1 84 ? -7.541 6.313 -2.211 1.00 52.78 84 LEU A C 1
ATOM 673 O O . LEU A 1 84 ? -6.408 6.101 -2.628 1.00 52.78 84 LEU A O 1
ATOM 677 N N . ALA A 1 85 ? -8.231 7.390 -2.595 1.00 48.09 85 ALA A N 1
ATOM 678 C CA . ALA A 1 85 ? -7.802 8.272 -3.681 1.00 48.09 85 ALA A CA 1
ATOM 679 C C . ALA A 1 85 ? -6.610 9.203 -3.356 1.00 48.09 85 ALA A C 1
ATOM 681 O O . ALA A 1 85 ? -6.047 9.791 -4.274 1.00 48.09 85 ALA A O 1
ATOM 682 N N . GLU A 1 86 ? -6.207 9.361 -2.087 1.00 46.94 86 GLU A N 1
ATOM 683 C CA . GLU A 1 86 ? -5.249 10.415 -1.691 1.00 46.94 86 GLU A CA 1
ATOM 684 C C . GLU A 1 86 ? -3.933 9.921 -1.060 1.00 46.94 86 GLU A C 1
ATOM 686 O O . GLU A 1 86 ? -3.149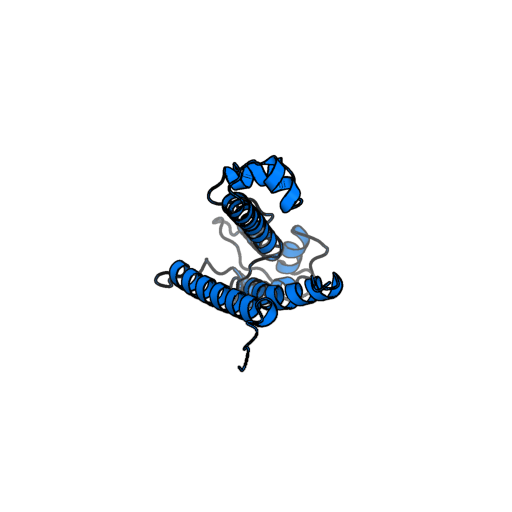 10.732 -0.562 1.00 46.94 86 GLU A O 1
ATOM 691 N N . GLN A 1 87 ? -3.650 8.615 -1.055 1.00 51.00 87 GLN A N 1
ATOM 692 C CA . GLN A 1 87 ? -2.384 8.122 -0.496 1.00 51.00 87 GLN A CA 1
ATOM 693 C C . GLN A 1 87 ? -1.198 8.359 -1.451 1.00 51.00 87 GLN A C 1
ATOM 695 O O . GLN A 1 87 ? -1.354 8.279 -2.673 1.00 51.00 87 GLN A O 1
ATOM 700 N N . PRO A 1 88 ? 0.018 8.624 -0.929 1.00 51.72 88 PRO A N 1
ATOM 701 C CA . PRO A 1 88 ? 1.205 8.753 -1.759 1.00 51.72 88 PRO A CA 1
ATOM 702 C C . PRO A 1 88 ? 1.463 7.439 -2.499 1.00 51.72 88 PRO A C 1
ATOM 704 O O . PRO A 1 88 ? 1.698 6.405 -1.874 1.00 51.72 88 PRO A O 1
ATOM 707 N N . LEU A 1 89 ? 1.468 7.500 -3.832 1.00 58.84 89 LEU A N 1
ATOM 708 C CA . LEU A 1 89 ? 1.782 6.363 -4.694 1.00 58.84 89 LEU A CA 1
ATOM 709 C C . LEU A 1 89 ? 3.078 5.670 -4.238 1.00 58.84 89 LEU A C 1
ATOM 711 O O . LEU A 1 89 ? 4.095 6.324 -3.963 1.00 58.84 89 LEU A O 1
ATOM 715 N N . GLY A 1 90 ? 3.050 4.335 -4.200 1.00 67.50 90 GLY A N 1
ATOM 716 C CA . GLY A 1 90 ? 4.233 3.524 -3.923 1.00 67.50 90 GLY A CA 1
ATOM 717 C C . GLY A 1 90 ? 5.373 3.806 -4.914 1.00 67.50 90 GLY A C 1
ATOM 718 O O . GLY A 1 90 ? 5.129 4.286 -6.025 1.00 67.50 90 GLY A O 1
ATOM 719 N N . PRO A 1 91 ? 6.635 3.492 -4.564 1.00 72.31 91 PRO A N 1
ATOM 720 C CA . PRO A 1 91 ? 7.793 3.801 -5.405 1.00 72.31 91 PRO A CA 1
ATOM 721 C C . PRO A 1 91 ? 7.668 3.335 -6.864 1.00 72.31 91 PRO A C 1
ATOM 723 O O . PRO A 1 91 ? 7.979 4.108 -7.765 1.00 72.31 91 PRO A O 1
ATOM 726 N N . GLY A 1 92 ? 7.151 2.124 -7.106 1.00 79.38 92 GLY A N 1
ATOM 727 C CA . GLY A 1 92 ? 6.911 1.606 -8.460 1.00 79.38 92 GLY A CA 1
ATOM 728 C C . GLY A 1 92 ? 5.848 2.397 -9.227 1.00 79.38 92 GLY A C 1
ATOM 729 O O . GLY A 1 92 ? 6.070 2.777 -10.372 1.00 79.38 92 GLY A O 1
ATOM 730 N N . ALA A 1 93 ? 4.733 2.742 -8.578 1.00 76.25 93 ALA A N 1
ATOM 731 C CA . ALA A 1 93 ? 3.677 3.546 -9.190 1.00 76.25 93 ALA A CA 1
ATOM 732 C C . ALA A 1 93 ? 4.146 4.976 -9.521 1.00 76.25 93 ALA A C 1
ATOM 734 O O . ALA A 1 93 ? 3.783 5.523 -10.564 1.00 76.25 93 ALA A O 1
ATOM 735 N N . ARG A 1 94 ? 5.025 5.566 -8.697 1.00 80.31 94 ARG A N 1
ATOM 736 C CA . ARG A 1 94 ? 5.682 6.846 -9.020 1.00 80.31 94 ARG A CA 1
ATOM 737 C C . ARG A 1 94 ? 6.619 6.729 -10.217 1.00 80.31 94 ARG A C 1
ATOM 739 O O . ARG A 1 94 ? 6.627 7.626 -11.050 1.00 80.31 94 ARG A O 1
ATOM 746 N N . VAL A 1 95 ? 7.365 5.629 -10.330 1.00 89.06 95 VAL A N 1
ATOM 747 C CA . VAL A 1 95 ? 8.214 5.343 -11.500 1.00 89.06 95 VAL A CA 1
ATOM 748 C C . VAL A 1 95 ? 7.378 5.218 -12.773 1.00 89.06 95 VAL A C 1
ATOM 750 O O . VAL A 1 95 ? 7.706 5.860 -13.767 1.00 89.06 95 VAL A O 1
ATOM 753 N N . LEU A 1 96 ? 6.262 4.487 -12.742 1.00 84.50 96 LEU A N 1
ATOM 754 C CA . LEU A 1 96 ? 5.344 4.396 -13.884 1.00 84.50 96 LEU A CA 1
ATOM 755 C C . LEU A 1 96 ? 4.723 5.755 -14.229 1.00 84.50 96 LEU A C 1
ATOM 757 O O . LEU A 1 96 ? 4.705 6.149 -15.392 1.00 84.50 96 LEU A O 1
ATOM 761 N N . THR A 1 97 ? 4.292 6.517 -13.220 1.00 82.31 97 THR A N 1
ATOM 762 C CA . THR A 1 97 ? 3.756 7.873 -13.416 1.00 82.31 97 THR A CA 1
ATOM 763 C C . THR A 1 97 ? 4.787 8.777 -14.085 1.00 82.31 97 THR A C 1
ATOM 765 O O . THR A 1 97 ? 4.471 9.449 -15.066 1.00 82.31 97 THR A O 1
ATOM 768 N N . GLN A 1 98 ? 6.029 8.758 -13.602 1.00 88.81 98 GLN A N 1
ATOM 769 C CA . GLN A 1 98 ? 7.122 9.547 -14.158 1.00 88.81 98 GLN A CA 1
ATOM 770 C C . GLN A 1 98 ? 7.433 9.141 -15.602 1.00 88.81 98 GLN A C 1
ATOM 772 O O . GLN A 1 98 ? 7.566 10.007 -16.463 1.00 88.81 98 GLN A O 1
ATOM 777 N N . TRP A 1 99 ? 7.466 7.841 -15.899 1.00 92.75 99 TRP A N 1
ATOM 778 C CA . TRP A 1 99 ? 7.651 7.333 -17.262 1.00 92.75 99 TRP A CA 1
ATOM 779 C C . TRP A 1 99 ? 6.501 7.761 -18.189 1.00 92.75 99 TRP A C 1
ATOM 781 O O . TRP A 1 99 ? 6.727 8.088 -19.349 1.00 92.75 99 TRP A O 1
ATOM 791 N N . SER A 1 100 ? 5.273 7.839 -17.674 1.00 86.31 100 SER A N 1
ATOM 792 C CA . SER A 1 100 ? 4.096 8.247 -18.452 1.00 86.31 100 SER A CA 1
ATOM 793 C C . SER A 1 100 ? 3.930 9.752 -18.669 1.00 86.31 100 SER A C 1
ATOM 795 O O . SER A 1 100 ? 3.105 10.147 -19.488 1.00 86.31 100 SER A O 1
ATOM 797 N N . LYS A 1 101 ? 4.675 10.600 -17.949 1.00 86.00 101 LYS A N 1
ATOM 798 C CA . LYS A 1 101 ? 4.468 12.060 -17.968 1.00 86.00 101 LYS A CA 1
ATOM 799 C C . LYS A 1 101 ? 5.705 12.868 -18.330 1.00 86.00 101 LYS A C 1
ATOM 801 O O . LYS A 1 101 ? 5.561 13.974 -18.840 1.00 86.00 101 LYS A O 1
ATOM 806 N N . ASN A 1 102 ? 6.902 12.367 -18.044 1.00 90.06 102 ASN A N 1
ATOM 807 C CA . ASN A 1 102 ? 8.124 13.118 -18.291 1.00 90.06 102 ASN A CA 1
ATOM 808 C C . ASN A 1 102 ? 8.498 13.055 -19.787 1.00 90.06 102 ASN A C 1
ATOM 810 O O . ASN A 1 102 ? 8.729 11.949 -20.282 1.00 90.06 102 ASN A O 1
ATOM 814 N N . PRO A 1 103 ? 8.620 14.204 -20.486 1.00 92.06 103 PRO A N 1
ATOM 815 C CA . PRO A 1 103 ? 8.983 14.266 -21.903 1.00 92.06 103 PRO A CA 1
ATOM 816 C C . PRO A 1 103 ? 10.230 13.459 -22.287 1.00 92.06 103 PRO A C 1
ATOM 818 O O . PRO A 1 103 ? 10.257 12.878 -23.370 1.00 92.06 103 PRO A O 1
ATOM 821 N N . ASP A 1 104 ? 11.215 13.338 -21.391 1.00 92.38 104 ASP A N 1
ATOM 822 C CA . ASP A 1 104 ? 12.449 12.571 -21.620 1.00 92.38 104 ASP A CA 1
ATOM 823 C C . ASP A 1 104 ? 12.190 11.067 -21.808 1.00 92.38 104 ASP A C 1
ATOM 825 O O . ASP A 1 104 ? 13.005 10.345 -22.394 1.00 92.38 104 ASP A O 1
ATOM 829 N N . PHE A 1 105 ? 11.044 10.575 -21.329 1.00 94.25 105 PHE A N 1
ATOM 830 C CA . PHE A 1 105 ? 10.618 9.176 -21.398 1.00 94.25 105 PHE A CA 1
ATOM 831 C C . PHE A 1 105 ? 9.388 8.965 -22.293 1.00 94.25 105 PHE A C 1
ATOM 833 O O . PHE A 1 105 ? 8.838 7.860 -22.338 1.00 94.25 105 PHE A O 1
ATOM 840 N N . LEU A 1 106 ? 8.981 9.984 -23.054 1.00 92.31 106 LEU A N 1
ATOM 841 C CA . LEU A 1 106 ? 7.862 9.908 -23.989 1.00 92.31 106 LEU A CA 1
ATOM 842 C C . LEU A 1 106 ? 8.331 9.827 -25.443 1.00 92.31 106 LEU A C 1
ATOM 844 O O . LEU A 1 106 ? 9.390 10.302 -25.843 1.00 92.31 106 LEU A O 1
ATOM 848 N N . THR A 1 107 ? 7.506 9.191 -26.264 1.00 91.06 107 THR A N 1
ATOM 849 C CA . THR A 1 107 ? 7.591 9.286 -27.721 1.00 91.06 107 THR A CA 1
ATOM 850 C C . THR A 1 107 ? 7.078 10.652 -28.186 1.00 91.06 107 THR A C 1
ATOM 852 O O . THR A 1 107 ? 6.351 11.332 -27.463 1.00 91.06 107 THR A O 1
ATOM 855 N N . LYS A 1 108 ? 7.352 11.025 -29.444 1.00 87.94 108 LYS A N 1
ATOM 856 C CA . LYS A 1 108 ? 6.775 12.239 -30.060 1.00 87.94 108 LYS A CA 1
ATOM 857 C C . LYS A 1 108 ? 5.238 12.276 -30.021 1.00 87.94 108 LYS A C 1
ATOM 859 O O . LYS A 1 108 ? 4.662 13.351 -30.080 1.00 87.94 108 LYS A O 1
ATOM 864 N N . GLY A 1 109 ? 4.588 11.113 -29.924 1.00 84.31 109 GLY A N 1
ATOM 865 C CA . GLY A 1 109 ? 3.134 10.980 -29.804 1.00 84.31 109 GLY A CA 1
ATOM 866 C C . GLY A 1 109 ? 2.605 11.009 -28.366 1.00 84.31 109 GLY A C 1
ATOM 867 O O . GLY A 1 109 ? 1.452 10.652 -28.158 1.00 84.31 109 GLY A O 1
ATOM 868 N N . GLY A 1 110 ? 3.430 11.349 -27.368 1.00 86.88 110 GLY A N 1
ATOM 869 C CA . GLY A 1 110 ? 3.007 11.468 -25.966 1.00 86.88 110 GLY A CA 1
ATOM 870 C C . GLY A 1 110 ? 2.814 10.142 -25.221 1.00 86.88 110 GLY A C 1
ATOM 871 O O . GLY A 1 110 ? 2.377 10.151 -24.076 1.00 86.88 110 GLY A O 1
ATOM 872 N N . LYS A 1 111 ? 3.147 8.999 -25.834 1.00 87.38 111 LYS A N 1
ATOM 873 C CA . LYS A 1 111 ? 3.106 7.677 -25.180 1.00 87.38 111 LYS A CA 1
ATOM 874 C C . LYS A 1 111 ? 4.442 7.321 -24.515 1.00 87.38 111 LYS A C 1
ATOM 876 O O . LYS A 1 111 ? 5.471 7.696 -25.089 1.00 87.38 111 LYS A O 1
ATOM 881 N N . PRO A 1 112 ? 4.460 6.549 -23.405 1.00 91.69 112 PRO A N 1
ATOM 882 C CA . PRO A 1 112 ? 5.691 6.021 -22.813 1.00 91.69 112 PRO A CA 1
ATOM 883 C C . PRO A 1 112 ? 6.548 5.311 -23.865 1.00 91.69 112 PRO A C 1
ATOM 885 O O . PRO A 1 112 ? 6.074 4.414 -24.566 1.00 91.69 112 PRO A O 1
ATOM 888 N N . ARG A 1 113 ? 7.812 5.717 -24.008 1.00 95.06 113 ARG A N 1
ATOM 889 C CA . ARG A 1 113 ? 8.737 5.093 -24.964 1.00 95.06 113 ARG A CA 1
ATOM 890 C C . ARG A 1 113 ? 9.378 3.843 -24.372 1.00 95.06 113 ARG A C 1
ATOM 892 O O . ARG A 1 113 ? 9.470 3.698 -23.157 1.00 95.06 113 ARG A O 1
ATOM 899 N N . VAL A 1 114 ? 9.871 2.963 -25.238 1.00 95.56 114 VAL A N 1
ATOM 900 C CA . VAL A 1 114 ? 10.705 1.827 -24.823 1.00 95.56 114 VAL A CA 1
ATOM 901 C C . VAL A 1 114 ? 12.044 2.362 -24.307 1.00 95.56 114 VAL A C 1
ATOM 903 O O .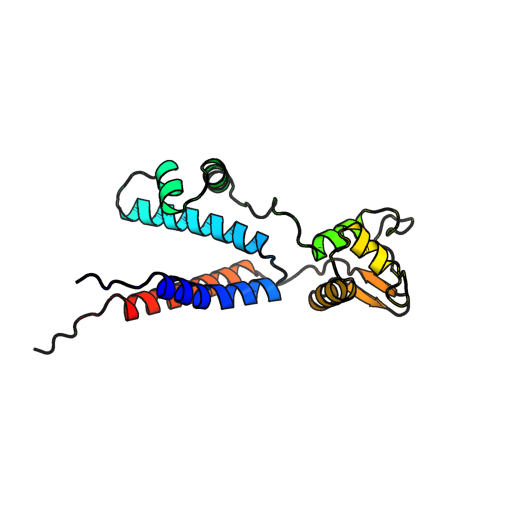 VAL A 1 114 ? 12.662 3.193 -24.974 1.00 95.56 114 VAL A O 1
ATOM 906 N N . LEU A 1 115 ? 12.471 1.909 -23.126 1.00 96.94 115 LEU A N 1
ATOM 907 C CA . LEU A 1 115 ? 13.701 2.356 -22.465 1.00 96.94 115 LEU A CA 1
ATOM 908 C C . LEU A 1 115 ? 14.781 1.275 -22.516 1.00 96.94 115 LEU A C 1
ATOM 910 O O . LEU A 1 115 ? 14.503 0.087 -22.357 1.00 96.94 115 LEU A O 1
ATOM 914 N N . SER A 1 116 ? 16.038 1.668 -22.671 1.00 96.06 116 SER A N 1
ATOM 915 C CA . SER A 1 116 ? 17.167 0.779 -22.398 1.00 96.06 116 SER A CA 1
ATOM 916 C C . SER A 1 116 ? 17.212 0.392 -20.911 1.00 96.06 116 SER A C 1
ATOM 918 O O . SER A 1 116 ? 16.939 1.206 -20.030 1.00 96.06 116 SER A O 1
ATOM 920 N N . PHE A 1 117 ? 17.557 -0.868 -20.626 1.00 93.56 117 PHE A N 1
ATOM 921 C CA . PHE A 1 117 ? 17.638 -1.417 -19.258 1.00 93.56 117 PHE A CA 1
ATOM 922 C C . PHE A 1 117 ? 18.916 -2.236 -19.000 1.00 93.56 117 PHE A C 1
ATOM 924 O O . PHE A 1 117 ? 19.081 -2.824 -17.934 1.00 93.56 117 PHE A O 1
ATOM 931 N N . LYS A 1 118 ? 19.811 -2.312 -19.993 1.00 88.50 118 LYS A N 1
ATOM 932 C CA . LYS A 1 118 ? 21.092 -3.026 -19.929 1.00 88.50 118 LYS A CA 1
ATOM 933 C C . LYS A 1 118 ? 22.242 -2.037 -20.082 1.00 88.50 118 LYS A C 1
ATOM 935 O O . LYS A 1 118 ? 22.093 -1.045 -20.789 1.00 88.50 118 LYS A O 1
ATOM 940 N N . GLY A 1 119 ? 23.384 -2.369 -19.485 1.00 85.19 119 GLY A N 1
ATOM 941 C CA . GLY A 1 119 ? 24.573 -1.518 -19.485 1.00 85.19 119 GLY A CA 1
ATOM 942 C C . GLY A 1 119 ? 24.519 -0.425 -18.418 1.00 85.19 119 GLY A C 1
ATOM 943 O O . GLY A 1 119 ? 23.486 -0.199 -17.779 1.00 85.19 119 GLY A O 1
ATOM 944 N N . GLU A 1 120 ? 25.659 0.226 -18.212 1.00 81.94 120 GLU A N 1
ATOM 945 C CA . GLU A 1 120 ? 25.773 1.361 -17.298 1.00 81.94 120 GLU A CA 1
ATOM 946 C C . GLU A 1 120 ? 24.965 2.561 -17.807 1.00 81.94 120 GLU A C 1
ATOM 948 O O . GLU A 1 120 ? 24.828 2.767 -19.012 1.00 81.94 120 GLU A O 1
ATOM 953 N N . ASN A 1 121 ? 24.423 3.357 -16.879 1.00 84.06 121 ASN A N 1
ATOM 954 C CA . ASN A 1 121 ? 23.669 4.584 -17.171 1.00 84.06 121 ASN A CA 1
ATOM 955 C C . ASN A 1 121 ? 22.476 4.411 -18.130 1.00 84.06 121 ASN A C 1
ATOM 957 O O . ASN A 1 121 ? 22.092 5.361 -18.813 1.00 84.06 121 ASN A O 1
ATOM 961 N N . ASN A 1 122 ? 21.858 3.227 -18.158 1.00 93.62 122 ASN A N 1
ATOM 962 C CA . ASN A 1 122 ? 20.682 2.972 -18.986 1.00 93.62 122 ASN A CA 1
ATOM 963 C C . ASN A 1 122 ? 19.480 3.854 -18.596 1.00 93.62 122 ASN A C 1
ATOM 965 O O . ASN A 1 122 ? 19.364 4.355 -17.476 1.00 93.62 122 ASN A O 1
ATOM 969 N N . GLU A 1 123 ? 18.563 4.038 -19.537 1.00 96.06 123 GLU A N 1
ATOM 970 C CA . GLU A 1 123 ? 17.457 4.989 -19.399 1.00 96.06 123 GLU A CA 1
ATOM 971 C C . GLU A 1 123 ? 16.467 4.593 -18.301 1.00 96.06 123 GLU A C 1
ATOM 973 O O . GLU A 1 123 ? 15.919 5.463 -17.627 1.00 96.06 123 GLU A O 1
ATOM 978 N N . PHE A 1 124 ? 16.272 3.294 -18.055 1.00 96.56 124 PHE A N 1
ATOM 979 C CA . PHE A 1 124 ? 15.443 2.839 -16.941 1.00 96.56 124 PHE A CA 1
ATOM 980 C C . PHE A 1 124 ? 16.066 3.194 -15.581 1.00 96.56 124 PHE A C 1
ATOM 982 O O . PHE A 1 124 ? 15.371 3.644 -14.671 1.00 96.56 124 PHE A O 1
ATOM 989 N N . GLN A 1 125 ? 17.386 3.067 -15.442 1.00 95.56 125 GLN A N 1
ATOM 990 C CA . GLN A 1 125 ? 18.111 3.524 -14.257 1.00 95.56 125 GLN A CA 1
ATOM 991 C C . GLN A 1 125 ? 17.973 5.042 -14.064 1.00 95.56 125 GLN A C 1
ATOM 993 O O . GLN A 1 125 ? 17.754 5.494 -12.939 1.00 95.56 125 GLN A O 1
ATOM 998 N N . GLN A 1 126 ? 18.060 5.830 -15.140 1.00 95.44 126 GLN A N 1
ATOM 999 C CA . GLN A 1 126 ? 17.846 7.282 -15.081 1.00 95.44 126 GLN A CA 1
ATOM 1000 C C . GLN A 1 126 ? 16.420 7.622 -14.625 1.00 95.44 126 GLN A C 1
ATOM 1002 O O . GLN A 1 126 ? 16.239 8.450 -13.732 1.00 95.44 126 GLN A O 1
ATOM 1007 N N . LEU A 1 127 ? 15.414 6.926 -15.163 1.00 95.62 127 LEU A N 1
ATOM 1008 C CA . LEU A 1 127 ? 14.018 7.056 -14.750 1.00 95.62 127 LEU A CA 1
ATOM 1009 C C . LEU A 1 127 ? 13.841 6.771 -13.251 1.00 95.62 127 LEU A C 1
ATOM 1011 O O . LEU A 1 127 ? 13.264 7.595 -12.539 1.00 95.62 127 LEU A O 1
ATOM 1015 N N . VAL A 1 128 ? 14.358 5.645 -12.752 1.00 94.31 128 VAL A N 1
ATOM 1016 C CA . VAL A 1 128 ? 14.240 5.275 -11.330 1.00 94.31 128 VAL A CA 1
ATOM 1017 C C . VAL A 1 128 ? 14.893 6.329 -10.433 1.00 94.31 128 VAL A C 1
ATOM 1019 O O . VAL A 1 128 ? 14.280 6.783 -9.464 1.00 94.31 128 VAL A O 1
ATOM 1022 N N . HIS A 1 129 ? 16.094 6.787 -10.784 1.00 93.88 129 HIS A N 1
ATOM 1023 C CA . HIS A 1 129 ? 16.797 7.809 -10.011 1.00 93.88 129 HIS A CA 1
ATOM 1024 C C . HIS A 1 129 ? 16.169 9.204 -10.109 1.00 93.88 129 HIS A C 1
ATOM 1026 O O . HIS A 1 129 ? 16.355 9.999 -9.187 1.00 93.88 129 HIS A O 1
ATOM 1032 N N . SER A 1 130 ? 15.401 9.496 -11.167 1.00 92.19 130 SER A N 1
ATOM 1033 C CA . SER A 1 130 ? 14.600 10.725 -11.253 1.00 92.19 130 SER A CA 1
ATOM 1034 C C . SER A 1 130 ? 13.451 10.749 -10.235 1.00 92.19 130 SER A C 1
ATOM 1036 O O . SER A 1 130 ? 13.015 11.824 -9.834 1.00 92.19 130 SER A O 1
ATOM 1038 N N . VAL A 1 131 ? 12.996 9.575 -9.775 1.00 88.56 131 VAL A N 1
ATOM 1039 C CA . VAL A 1 131 ? 12.009 9.448 -8.691 1.00 88.56 131 VAL A CA 1
ATOM 1040 C C . VAL A 1 131 ? 12.685 9.445 -7.321 1.00 88.56 131 VAL A C 1
ATOM 1042 O O . VAL A 1 131 ? 12.218 10.120 -6.407 1.00 88.56 131 VAL A O 1
ATOM 1045 N N . SER A 1 132 ? 13.754 8.665 -7.139 1.00 87.88 132 SER A N 1
ATOM 1046 C CA . SER A 1 132 ? 14.563 8.681 -5.914 1.00 87.88 132 SER A CA 1
ATOM 1047 C C . SER A 1 132 ? 15.900 7.972 -6.114 1.00 87.88 132 SER A C 1
ATOM 1049 O O . SER A 1 132 ? 15.946 6.834 -6.580 1.00 87.88 132 SER A O 1
ATOM 1051 N N . ARG A 1 133 ? 16.992 8.604 -5.664 1.00 87.88 133 ARG A N 1
ATOM 1052 C CA . ARG A 1 133 ? 18.347 8.022 -5.686 1.00 87.88 133 ARG A CA 1
ATOM 1053 C C . ARG A 1 133 ? 18.548 6.859 -4.707 1.00 87.88 133 ARG A C 1
ATOM 1055 O O . ARG A 1 133 ? 19.547 6.161 -4.806 1.00 87.88 133 ARG A O 1
ATOM 1062 N N . HIS A 1 134 ? 17.619 6.642 -3.776 1.00 87.56 134 HIS A N 1
ATOM 1063 C CA . HIS A 1 134 ? 17.685 5.535 -2.814 1.00 87.56 134 HIS A CA 1
ATOM 1064 C C . HIS A 1 134 ? 17.058 4.236 -3.337 1.00 87.56 134 HIS A C 1
ATOM 1066 O O . HIS A 1 134 ? 17.161 3.201 -2.684 1.00 87.56 134 HIS A O 1
ATOM 1072 N N . LEU A 1 135 ? 16.379 4.276 -4.487 1.00 88.06 135 LEU A N 1
ATOM 1073 C CA . LEU A 1 135 ? 15.785 3.089 -5.093 1.00 88.06 135 LEU A CA 1
ATOM 1074 C C . LEU A 1 135 ? 16.820 2.351 -5.936 1.00 88.06 135 LEU A C 1
ATOM 1076 O O . LEU A 1 135 ? 17.462 2.946 -6.794 1.00 88.06 135 LEU A O 1
ATOM 1080 N N . THR A 1 136 ? 16.928 1.038 -5.746 1.00 92.81 136 THR A N 1
ATOM 1081 C CA . THR A 1 136 ? 17.752 0.181 -6.602 1.00 92.81 136 THR A CA 1
ATOM 1082 C C . THR A 1 136 ? 16.988 -0.144 -7.892 1.00 92.81 136 THR A C 1
ATOM 1084 O O . THR A 1 136 ? 15.950 -0.811 -7.811 1.00 92.81 136 THR A O 1
ATOM 1087 N N . PRO A 1 137 ? 17.472 0.254 -9.088 1.00 92.50 137 PRO A N 1
ATOM 1088 C CA . PRO A 1 137 ? 16.758 0.021 -10.346 1.00 92.50 137 PRO A CA 1
ATOM 1089 C C . PRO A 1 137 ? 16.426 -1.450 -10.598 1.00 92.50 137 PRO A C 1
ATOM 1091 O O . PRO A 1 137 ? 15.332 -1.756 -11.056 1.00 92.50 137 PRO A O 1
ATOM 1094 N N . GLY A 1 138 ? 17.329 -2.367 -10.233 1.00 91.06 138 GLY A N 1
ATOM 1095 C CA . GLY A 1 138 ? 17.091 -3.809 -10.347 1.00 91.06 138 GLY A CA 1
ATOM 1096 C C . GLY A 1 138 ? 15.896 -4.290 -9.518 1.00 91.06 138 GLY A C 1
ATOM 1097 O O . GLY A 1 138 ? 15.059 -5.025 -10.031 1.00 91.06 138 GLY A O 1
ATOM 1098 N N . THR A 1 139 ? 15.768 -3.825 -8.272 1.00 89.81 139 THR A N 1
ATOM 1099 C CA . THR A 1 139 ? 14.639 -4.168 -7.389 1.00 89.81 139 THR A CA 1
ATOM 1100 C C . THR A 1 139 ? 13.325 -3.603 -7.916 1.00 89.81 139 THR A C 1
ATOM 1102 O O . THR A 1 139 ? 12.313 -4.297 -7.924 1.00 89.81 139 THR A O 1
ATOM 1105 N N . VAL A 1 140 ? 13.335 -2.356 -8.399 1.00 90.62 140 VAL A N 1
ATOM 1106 C CA . VAL A 1 140 ? 12.141 -1.743 -8.998 1.00 90.62 140 VAL A CA 1
ATOM 1107 C C . VAL A 1 140 ? 11.724 -2.500 -10.257 1.00 90.62 140 VAL A C 1
ATOM 1109 O O . VAL A 1 140 ? 10.546 -2.807 -10.408 1.00 90.62 140 VAL A O 1
ATOM 1112 N N . LEU A 1 141 ? 12.674 -2.831 -11.138 1.00 93.12 141 LEU A N 1
ATOM 1113 C CA . LEU A 1 141 ? 12.401 -3.605 -12.347 1.00 93.12 141 LEU A CA 1
ATOM 1114 C C . LEU A 1 141 ? 11.782 -4.962 -12.005 1.00 93.12 141 LEU A C 1
ATOM 1116 O O . LEU A 1 141 ? 10.739 -5.302 -12.553 1.00 93.12 141 LEU A O 1
ATOM 1120 N N . PHE A 1 142 ? 12.389 -5.693 -11.069 1.00 89.19 142 PHE A N 1
ATOM 1121 C CA . PHE A 1 142 ? 11.891 -6.991 -10.623 1.00 89.19 142 PHE A CA 1
ATOM 1122 C C . PHE A 1 142 ? 10.439 -6.913 -10.133 1.00 89.19 142 PHE A C 1
ATOM 1124 O O . PHE A 1 142 ? 9.607 -7.723 -10.538 1.00 89.19 142 PHE A O 1
ATOM 1131 N N . GLU A 1 143 ? 10.105 -5.910 -9.315 1.00 83.75 143 GLU A N 1
ATOM 1132 C CA . GLU A 1 143 ? 8.734 -5.736 -8.825 1.00 83.75 143 GLU A CA 1
ATOM 1133 C C . GLU A 1 143 ? 7.752 -5.351 -9.937 1.00 83.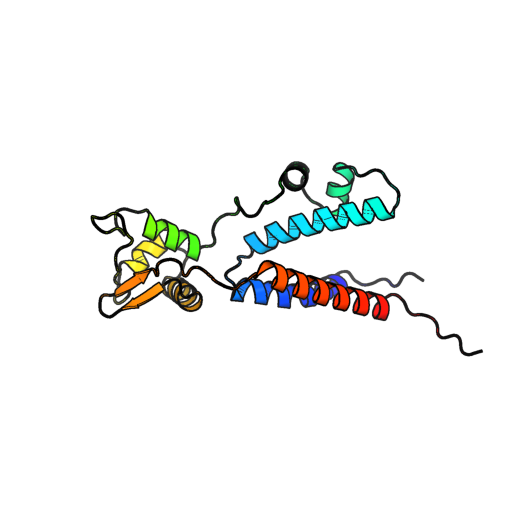75 143 GLU A C 1
ATOM 1135 O O . GLU A 1 143 ? 6.660 -5.912 -10.005 1.00 83.75 143 GLU A O 1
ATOM 1140 N N . LEU A 1 144 ? 8.129 -4.447 -10.846 1.00 85.62 144 LEU A N 1
ATOM 1141 C CA . LEU A 1 144 ? 7.268 -4.073 -11.973 1.00 85.62 144 LEU A CA 1
ATOM 1142 C C . LEU A 1 144 ? 7.020 -5.254 -12.927 1.00 85.62 144 LEU A C 1
ATOM 1144 O O . LEU A 1 144 ? 5.921 -5.385 -13.468 1.00 85.62 144 LEU A O 1
ATOM 1148 N N . GLU A 1 145 ? 8.015 -6.126 -13.118 1.00 88.62 145 GLU A N 1
ATOM 1149 C CA . GLU A 1 145 ? 7.881 -7.369 -13.887 1.00 88.62 145 GLU A CA 1
ATOM 1150 C C . GLU A 1 145 ? 6.972 -8.371 -13.169 1.00 88.62 145 GLU A C 1
ATOM 1152 O O . GLU A 1 145 ? 6.069 -8.934 -13.790 1.00 88.62 145 GLU A O 1
ATOM 1157 N N . ARG A 1 146 ? 7.148 -8.548 -11.851 1.00 82.19 146 ARG A N 1
ATOM 1158 C CA . ARG A 1 146 ? 6.295 -9.408 -11.013 1.00 82.19 146 ARG A CA 1
ATOM 1159 C C . ARG A 1 146 ? 4.827 -8.985 -11.071 1.00 82.19 146 ARG A C 1
ATOM 1161 O O . ARG A 1 146 ? 3.948 -9.841 -11.110 1.00 82.19 146 ARG A O 1
ATOM 1168 N N . MET A 1 147 ? 4.567 -7.679 -11.096 1.00 71.50 147 MET A N 1
ATOM 1169 C CA . MET A 1 147 ? 3.226 -7.097 -11.223 1.00 71.50 147 MET A CA 1
ATOM 1170 C C . MET A 1 147 ? 2.690 -7.097 -12.664 1.00 71.50 147 MET A C 1
ATOM 1172 O O . MET A 1 147 ? 1.572 -6.649 -12.892 1.00 71.50 147 MET A O 1
ATOM 1176 N N . GLN A 1 148 ? 3.471 -7.580 -13.637 1.00 79.62 148 GLN A N 1
ATOM 1177 C CA . GLN A 1 148 ? 3.145 -7.568 -15.067 1.00 79.62 148 GLN A CA 1
ATOM 1178 C C . GLN A 1 148 ? 2.861 -6.167 -15.641 1.00 79.62 148 GLN A C 1
ATOM 1180 O O . GLN A 1 148 ? 2.135 -6.033 -16.623 1.00 79.62 148 GLN A O 1
ATOM 1185 N N . LEU A 1 149 ? 3.463 -5.124 -15.064 1.00 82.19 149 LEU A N 1
ATOM 1186 C CA . LEU A 1 149 ? 3.301 -3.729 -15.502 1.00 82.19 149 LEU A CA 1
ATOM 1187 C C . LEU A 1 149 ? 4.341 -3.324 -16.555 1.00 82.19 149 LEU A C 1
ATOM 1189 O O . LEU A 1 149 ? 4.160 -2.351 -17.288 1.00 82.19 149 LEU A O 1
ATOM 1193 N N . VAL A 1 150 ? 5.437 -4.075 -16.648 1.00 90.69 150 VAL A N 1
ATOM 1194 C CA . VAL A 1 150 ? 6.487 -3.889 -17.653 1.00 90.69 150 VAL A CA 1
ATOM 1195 C C . VAL A 1 150 ? 6.911 -5.235 -18.222 1.00 90.69 150 VAL A C 1
ATOM 1197 O O . VAL A 1 150 ? 6.707 -6.284 -17.611 1.00 90.69 150 VAL A O 1
ATOM 1200 N N . GLU A 1 151 ? 7.522 -5.210 -19.398 1.00 92.19 151 GLU A N 1
ATOM 1201 C CA . GLU A 1 151 ? 8.093 -6.399 -20.020 1.00 92.19 151 GLU A CA 1
ATOM 1202 C C . GLU A 1 151 ? 9.376 -6.091 -20.788 1.00 92.19 151 GLU A C 1
ATOM 1204 O O . GLU A 1 151 ? 9.573 -4.997 -21.330 1.00 92.19 151 GLU A O 1
ATOM 1209 N N . ARG A 1 152 ? 10.248 -7.096 -20.874 1.00 94.69 152 ARG A N 1
ATOM 1210 C CA . ARG A 1 152 ? 11.454 -7.038 -21.699 1.00 94.69 152 ARG A CA 1
ATOM 1211 C C . ARG A 1 152 ? 11.096 -7.358 -23.141 1.00 94.69 152 ARG A C 1
ATOM 1213 O O . ARG A 1 152 ? 10.515 -8.397 -23.432 1.00 94.69 152 ARG A O 1
ATOM 1220 N N . THR A 1 153 ? 11.520 -6.495 -24.051 1.00 92.50 153 THR A N 1
ATOM 1221 C CA . THR A 1 153 ? 11.416 -6.703 -25.497 1.00 92.50 153 THR A CA 1
ATOM 1222 C C . THR A 1 153 ? 12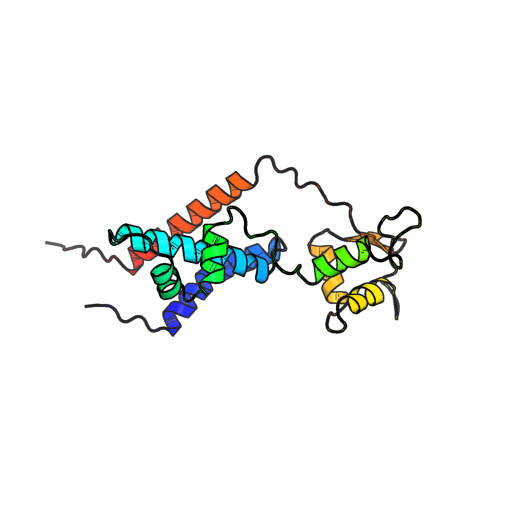.814 -6.701 -26.123 1.00 92.50 153 THR A C 1
ATOM 1224 O O . THR A 1 153 ? 13.759 -6.198 -25.505 1.00 92.50 153 THR A O 1
ATOM 1227 N N . PRO A 1 154 ? 12.975 -7.175 -27.372 1.00 90.19 154 PRO A N 1
ATOM 1228 C CA . PRO A 1 154 ? 14.244 -7.048 -28.092 1.00 90.19 154 PRO A CA 1
ATOM 1229 C C . PRO A 1 154 ? 14.740 -5.599 -28.230 1.00 90.19 154 PRO A C 1
ATOM 1231 O O . PRO A 1 154 ? 15.935 -5.375 -28.379 1.00 90.19 154 PRO A O 1
ATOM 1234 N N . ARG A 1 155 ? 13.834 -4.612 -28.168 1.00 89.44 155 ARG A N 1
ATOM 1235 C CA . ARG A 1 155 ? 14.143 -3.178 -28.306 1.00 89.44 155 ARG A CA 1
ATOM 1236 C C . ARG A 1 155 ? 14.415 -2.472 -26.972 1.00 89.44 155 ARG A C 1
ATOM 1238 O O . ARG A 1 155 ? 14.786 -1.306 -26.987 1.00 89.44 155 ARG A O 1
ATOM 1245 N N . GLY A 1 156 ? 14.215 -3.146 -25.839 1.00 93.25 156 GLY A N 1
ATOM 1246 C CA . GLY A 1 156 ? 14.321 -2.563 -24.499 1.00 93.25 156 GLY A CA 1
ATOM 1247 C C . GLY A 1 156 ? 13.119 -2.896 -23.615 1.00 93.25 156 GLY A C 1
ATOM 1248 O O . GLY A 1 156 ? 12.329 -3.789 -23.921 1.00 93.25 156 GLY A O 1
ATOM 1249 N N . LEU A 1 157 ? 12.984 -2.187 -22.502 1.00 95.56 157 LEU A N 1
ATOM 1250 C CA . LEU A 1 157 ? 11.898 -2.335 -21.547 1.00 95.56 157 LEU A CA 1
ATOM 1251 C C . LEU A 1 157 ? 10.676 -1.534 -22.002 1.00 95.56 157 LEU A C 1
ATOM 1253 O O . LEU A 1 157 ? 10.776 -0.336 -22.274 1.00 95.56 157 LEU A O 1
ATOM 1257 N N . ARG A 1 158 ? 9.522 -2.193 -22.073 1.00 94.12 158 ARG A N 1
ATOM 1258 C CA . ARG A 1 158 ? 8.243 -1.593 -22.461 1.00 94.12 158 ARG A CA 1
ATOM 1259 C C . ARG A 1 158 ? 7.295 -1.581 -21.265 1.00 94.12 158 ARG A C 1
ATOM 1261 O O . ARG A 1 158 ? 7.161 -2.593 -20.584 1.00 94.12 158 ARG A O 1
ATOM 1268 N N . MET A 1 159 ? 6.624 -0.453 -21.040 1.00 90.50 159 MET A N 1
ATOM 1269 C CA . MET A 1 159 ? 5.471 -0.384 -20.141 1.00 90.50 159 MET A CA 1
ATOM 1270 C C . MET A 1 159 ? 4.267 -1.042 -20.818 1.00 90.50 159 MET A C 1
ATOM 1272 O O . MET A 1 159 ? 3.988 -0.754 -21.984 1.00 90.50 159 MET A O 1
ATOM 1276 N N . LYS A 1 160 ? 3.570 -1.927 -20.105 1.00 83.94 160 LYS A N 1
ATOM 1277 C CA . LYS A 1 160 ? 2.330 -2.532 -20.594 1.00 83.94 160 LYS A CA 1
ATOM 1278 C C . LYS A 1 160 ? 1.185 -1.531 -20.438 1.00 83.94 160 LYS A C 1
ATOM 1280 O O . LYS A 1 160 ? 1.067 -0.890 -19.396 1.00 83.94 160 LYS A O 1
ATOM 1285 N N . GLU A 1 161 ? 0.363 -1.383 -21.479 1.00 66.19 161 GLU A N 1
ATOM 1286 C CA . GLU A 1 161 ? -0.929 -0.701 -21.343 1.00 66.19 161 GLU A CA 1
ATOM 1287 C C . GLU A 1 161 ? -1.762 -1.514 -20.335 1.00 66.19 161 GLU A C 1
ATOM 1289 O O . GLU A 1 161 ? -1.691 -2.747 -20.331 1.00 66.19 161 GLU A O 1
ATOM 1294 N N . SER A 1 162 ? -2.427 -0.824 -19.405 1.00 53.19 162 SER A N 1
ATOM 1295 C CA . SER A 1 162 ? -3.152 -1.429 -18.285 1.00 53.19 162 SER A CA 1
ATOM 1296 C C . SER A 1 162 ? -4.025 -2.578 -18.776 1.00 53.19 162 SER A C 1
ATOM 1298 O O . SER A 1 162 ? -4.920 -2.368 -19.589 1.00 53.19 162 SER A O 1
ATOM 1300 N N . ILE A 1 163 ? -3.747 -3.789 -18.292 1.00 40.12 163 ILE A N 1
ATOM 1301 C CA . ILE A 1 163 ? -4.645 -4.923 -18.480 1.00 40.12 163 ILE A CA 1
ATOM 1302 C C . ILE A 1 163 ? -5.911 -4.561 -17.710 1.00 40.12 163 ILE A C 1
ATOM 1304 O O . ILE A 1 163 ? -5.878 -4.489 -16.480 1.00 40.12 163 ILE A O 1
ATOM 1308 N N . ASP A 1 164 ? -6.996 -4.292 -18.433 1.00 37.06 164 ASP A N 1
ATOM 1309 C CA . ASP A 1 164 ? -8.336 -4.287 -17.864 1.00 37.06 164 ASP A CA 1
ATOM 1310 C C . ASP A 1 164 ? -8.514 -5.626 -17.140 1.00 37.06 164 ASP A C 1
ATOM 1312 O O . ASP A 1 164 ? -8.564 -6.694 -17.756 1.00 37.06 164 ASP A O 1
ATOM 1316 N N . TYR A 1 165 ? -8.520 -5.588 -15.808 1.00 39.41 165 TYR A N 1
ATOM 1317 C CA . TYR A 1 165 ? -8.849 -6.742 -14.982 1.00 39.41 165 TYR A CA 1
ATOM 1318 C C . TYR A 1 165 ? -10.339 -7.043 -15.182 1.00 39.41 165 TYR A C 1
ATOM 1320 O O . TYR A 1 165 ? -11.185 -6.577 -14.427 1.00 39.41 165 TYR A O 1
ATOM 1328 N N . VAL A 1 166 ? -10.672 -7.813 -16.218 1.00 37.59 166 VAL A N 1
ATOM 1329 C CA . VAL A 1 166 ? -12.026 -8.330 -16.440 1.00 37.59 166 VAL A CA 1
ATOM 1330 C C . VAL A 1 166 ? -12.156 -9.655 -15.690 1.00 37.59 166 VAL A C 1
ATOM 1332 O O . VAL A 1 166 ? -11.933 -10.734 -16.233 1.00 37.59 166 VAL A O 1
ATOM 1335 N N . GLY A 1 167 ? -12.455 -9.560 -14.395 1.00 43.75 167 GLY A N 1
ATOM 1336 C CA . GLY A 1 167 ? -13.061 -10.641 -13.620 1.00 43.75 167 GLY A CA 1
ATOM 1337 C C . GLY A 1 167 ? -14.498 -10.240 -13.295 1.00 43.75 167 GLY A C 1
ATOM 1338 O O . GLY A 1 167 ? -14.724 -9.110 -12.881 1.00 43.75 167 GLY A O 1
ATOM 1339 N N . ASP A 1 168 ? -15.463 -11.137 -13.485 1.00 46.47 168 ASP A N 1
ATOM 1340 C CA . ASP A 1 168 ? -16.890 -10.790 -13.618 1.00 46.47 168 ASP A CA 1
ATOM 1341 C C . ASP A 1 168 ? -17.591 -10.228 -12.358 1.00 46.47 168 ASP A C 1
ATOM 1343 O O . ASP A 1 168 ? -18.764 -9.891 -12.442 1.00 46.47 168 ASP A O 1
ATOM 1347 N N . ASN A 1 169 ? -16.910 -10.116 -11.205 1.00 53.16 169 ASN A N 1
ATOM 1348 C CA . ASN A 1 169 ? -17.221 -9.218 -10.071 1.00 53.16 169 ASN A CA 1
ATOM 1349 C C . ASN A 1 169 ? -16.220 -9.486 -8.911 1.00 53.16 169 ASN A C 1
ATOM 1351 O O . ASN A 1 169 ? -16.475 -10.355 -8.069 1.00 53.16 169 ASN A O 1
ATOM 1355 N N . PRO A 1 170 ? -15.070 -8.792 -8.839 1.00 54.47 170 PRO A N 1
ATOM 1356 C CA . PRO A 1 170 ? -14.060 -9.020 -7.800 1.00 54.47 170 PRO A CA 1
ATOM 1357 C C . PRO A 1 170 ? -14.517 -8.589 -6.398 1.00 54.47 170 PRO A C 1
ATOM 1359 O O . PRO A 1 170 ? -14.064 -9.166 -5.409 1.00 54.47 170 PRO A O 1
ATOM 1362 N N . GLU A 1 171 ? -15.442 -7.632 -6.292 1.00 51.12 171 GLU A N 1
ATOM 1363 C CA . GLU A 1 171 ? -15.972 -7.152 -5.009 1.00 51.12 171 GLU A CA 1
ATOM 1364 C C . GLU A 1 171 ? -16.682 -8.275 -4.253 1.00 51.12 171 GLU A C 1
ATOM 1366 O O . GLU A 1 171 ? -16.432 -8.479 -3.068 1.00 51.12 171 GLU A O 1
ATOM 1371 N N . LYS A 1 172 ? -17.469 -9.088 -4.964 1.00 50.66 172 LYS A N 1
ATOM 1372 C CA . LYS A 1 172 ? -18.161 -10.249 -4.390 1.00 50.66 172 LYS A CA 1
ATOM 1373 C C . LYS A 1 172 ? -17.197 -11.331 -3.888 1.00 50.66 172 LYS A C 1
ATOM 1375 O O . LYS A 1 172 ? -17.466 -11.993 -2.890 1.00 50.66 172 LYS A O 1
ATOM 1380 N N . GLY A 1 173 ? -16.054 -11.500 -4.556 1.00 50.16 173 GLY A N 1
ATOM 1381 C CA . GLY A 1 173 ? -14.989 -12.398 -4.097 1.00 50.16 173 GLY A CA 1
ATOM 1382 C C . GLY A 1 173 ? -14.318 -11.905 -2.811 1.00 50.16 173 GLY A C 1
ATOM 1383 O O . GLY A 1 173 ? -14.052 -12.699 -1.909 1.00 50.16 173 GLY A O 1
ATOM 1384 N N . PHE A 1 174 ? -14.089 -10.594 -2.695 1.00 55.62 174 PHE A N 1
ATOM 1385 C CA . PHE A 1 174 ? -13.545 -9.990 -1.475 1.00 55.62 174 PHE A CA 1
ATOM 1386 C C . PHE A 1 174 ? -14.545 -9.967 -0.322 1.00 55.62 174 PHE A C 1
ATOM 1388 O O . PHE A 1 174 ? -14.142 -10.154 0.823 1.00 55.62 174 PHE A O 1
ATOM 1395 N N . GLU A 1 175 ? -15.833 -9.799 -0.611 1.00 49.91 175 GLU A N 1
ATOM 1396 C CA . GLU A 1 175 ? -16.903 -9.890 0.381 1.00 49.91 175 GLU A CA 1
ATOM 1397 C C . GLU A 1 175 ? -16.961 -11.291 1.007 1.00 49.91 175 GLU A C 1
ATOM 1399 O O . GLU A 1 175 ? -16.959 -11.419 2.231 1.00 49.91 175 GLU A O 1
ATOM 1404 N N . LEU A 1 176 ? -16.906 -12.346 0.185 1.00 48.09 176 LEU A N 1
ATOM 1405 C CA . LEU A 1 176 ? -16.844 -13.732 0.662 1.00 48.09 176 LEU A CA 1
ATOM 1406 C C . LEU A 1 176 ? -15.594 -13.989 1.514 1.00 48.09 176 LEU A C 1
ATOM 1408 O O . LEU A 1 176 ? -15.709 -14.476 2.635 1.00 48.09 176 LEU A O 1
ATOM 1412 N N . LEU A 1 177 ? -14.414 -13.575 1.040 1.00 56.53 177 LEU A N 1
ATOM 1413 C CA . LEU A 1 177 ? -13.169 -13.710 1.800 1.00 56.53 177 LEU A CA 1
ATOM 1414 C C . LEU A 1 177 ? -13.224 -12.963 3.144 1.00 56.53 177 LEU A C 1
ATOM 1416 O O . LEU A 1 177 ? -12.749 -13.474 4.156 1.00 56.53 177 LEU A O 1
ATOM 1420 N N . SER A 1 178 ? -13.796 -11.757 3.166 1.00 63.03 178 SER A N 1
ATOM 1421 C CA . SER A 1 178 ? -13.959 -10.974 4.392 1.00 63.03 178 SER A CA 1
ATOM 1422 C C . SER A 1 178 ? -14.890 -11.671 5.383 1.00 63.03 178 SER A C 1
ATOM 1424 O O . SER A 1 178 ? -14.590 -11.703 6.575 1.00 63.03 178 SER A O 1
ATOM 1426 N N . ASN A 1 179 ? -16.001 -12.234 4.905 1.00 56.03 179 ASN A N 1
ATOM 1427 C CA . ASN A 1 179 ? -16.950 -12.970 5.738 1.00 56.03 179 ASN A CA 1
ATOM 1428 C C . ASN A 1 179 ? -16.327 -14.246 6.314 1.00 56.03 179 ASN A C 1
ATOM 1430 O O . ASN A 1 179 ? -16.522 -14.540 7.496 1.00 56.03 179 ASN A O 1
ATOM 1434 N N . ASP A 1 180 ? -15.518 -14.951 5.524 1.00 62.88 180 ASP A N 1
ATOM 1435 C CA . ASP A 1 180 ? -14.806 -16.151 5.964 1.00 62.88 180 ASP A CA 1
ATOM 1436 C C . ASP A 1 180 ? -13.746 -15.817 7.023 1.00 62.88 180 ASP A C 1
ATOM 1438 O O . ASP A 1 180 ? -13.670 -16.475 8.061 1.00 62.88 180 ASP A O 1
ATOM 1442 N N . ILE A 1 181 ? -12.957 -14.756 6.812 1.00 72.38 181 ILE A N 1
ATOM 1443 C CA . ILE A 1 181 ? -11.958 -14.294 7.787 1.00 72.38 181 ILE A CA 1
ATOM 1444 C C . ILE A 1 181 ? -12.636 -13.842 9.084 1.00 72.38 181 ILE A C 1
ATOM 1446 O O . ILE A 1 181 ? -12.186 -14.237 10.157 1.00 72.38 181 ILE A O 1
ATOM 1450 N N . ASN A 1 182 ? -13.722 -13.068 9.006 1.00 58.38 182 ASN A N 1
ATOM 1451 C CA . ASN A 1 182 ? -14.473 -12.648 10.193 1.00 58.38 182 ASN A CA 1
ATOM 1452 C C . ASN A 1 182 ? -15.031 -13.852 10.955 1.00 58.38 182 ASN A C 1
ATOM 1454 O O . ASN A 1 182 ? -14.852 -13.934 12.165 1.00 58.38 182 ASN A O 1
ATOM 1458 N N . SER A 1 183 ? -15.628 -14.819 10.255 1.00 62.94 183 SER A N 1
ATOM 1459 C CA . SER A 1 183 ? -16.169 -16.033 10.877 1.00 62.94 183 SER A CA 1
ATOM 1460 C C . SER A 1 183 ? -15.081 -16.840 11.588 1.00 62.94 183 SER A C 1
ATOM 1462 O O . SER A 1 183 ? -15.287 -17.317 12.701 1.00 62.94 183 SER A O 1
ATOM 1464 N N . LEU A 1 184 ? -13.898 -16.961 10.979 1.00 69.19 184 LEU A N 1
ATOM 1465 C CA . LEU A 1 184 ? -12.761 -17.654 11.585 1.00 69.19 184 LEU A CA 1
ATOM 1466 C C . LEU A 1 184 ? -12.194 -16.899 12.791 1.00 69.19 184 LEU A C 1
ATOM 1468 O O . LEU A 1 184 ? -11.868 -17.531 13.795 1.00 69.19 184 LEU A O 1
ATOM 1472 N N . ILE A 1 185 ? -12.085 -15.570 12.715 1.00 67.38 185 ILE A N 1
ATOM 1473 C CA . ILE A 1 185 ? -11.623 -14.745 13.837 1.00 67.38 185 ILE A CA 1
ATOM 1474 C C . ILE A 1 185 ? -12.612 -14.851 14.999 1.00 67.38 185 ILE A C 1
ATOM 1476 O O . ILE A 1 185 ? -12.188 -15.213 16.092 1.00 67.38 185 ILE A O 1
ATOM 1480 N N . SER A 1 186 ? -13.910 -14.642 14.762 1.00 58.19 186 SER A N 1
ATOM 1481 C CA . SER A 1 186 ? -14.943 -14.751 15.799 1.00 58.19 186 SER A CA 1
ATOM 1482 C C . SER A 1 186 ? -14.983 -16.145 16.422 1.00 58.19 186 SER A C 1
ATOM 1484 O O . SER A 1 186 ? -15.011 -16.265 17.642 1.00 58.19 186 SER A O 1
ATOM 1486 N N . ALA A 1 187 ? -14.876 -17.209 15.620 1.00 64.06 187 ALA A N 1
ATOM 1487 C CA . ALA A 1 187 ? -14.820 -18.571 16.145 1.00 64.06 187 ALA A CA 1
ATOM 1488 C C . ALA A 1 187 ? -13.573 -18.816 17.013 1.00 64.06 187 ALA A C 1
ATOM 1490 O O . ALA A 1 187 ? -13.647 -19.498 18.035 1.00 64.06 187 ALA A O 1
ATOM 1491 N N . VAL A 1 188 ? -12.404 -18.287 16.634 1.00 60.72 188 VAL A N 1
ATOM 1492 C CA . VAL A 1 188 ? -11.196 -18.382 17.470 1.00 60.72 188 VAL A CA 1
ATOM 1493 C C . VAL A 1 188 ? -11.365 -17.567 18.751 1.00 60.72 188 VAL A C 1
ATOM 1495 O O . VAL A 1 188 ? -10.984 -18.043 19.818 1.00 60.72 188 VAL A O 1
ATOM 1498 N N . GLU A 1 189 ? -11.956 -16.378 18.674 1.00 60.56 189 GLU A N 1
ATOM 1499 C CA . GLU A 1 189 ? -12.227 -15.544 19.842 1.00 60.56 189 GLU A CA 1
ATOM 1500 C C . GLU A 1 189 ? -13.181 -16.233 20.825 1.00 60.56 189 GLU A C 1
ATOM 1502 O O . GLU A 1 189 ? -12.852 -16.335 22.005 1.00 60.56 189 GLU A O 1
ATOM 1507 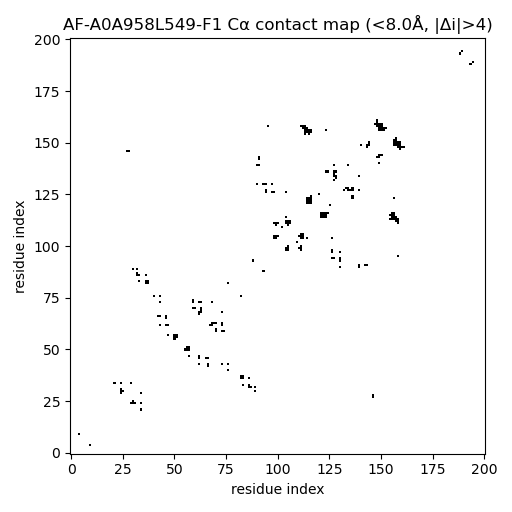N N . GLU A 1 190 ? -14.293 -16.800 20.359 1.00 64.06 190 GLU A N 1
ATOM 1508 C CA . GLU A 1 190 ? -15.222 -17.577 21.192 1.00 64.06 190 GLU A CA 1
ATOM 1509 C C . GLU A 1 190 ? -14.525 -18.777 21.848 1.00 64.06 190 GLU A C 1
ATOM 1511 O O . GLU A 1 190 ? -14.609 -18.967 23.059 1.00 64.06 190 GLU A O 1
ATOM 1516 N N . ASN A 1 191 ? -13.741 -19.545 21.086 1.00 64.06 191 ASN A N 1
ATOM 1517 C CA . ASN A 1 191 ? -13.046 -20.725 21.610 1.00 64.06 191 ASN A CA 1
ATOM 1518 C C . ASN A 1 191 ? -11.947 -20.390 22.632 1.00 64.06 191 ASN A C 1
ATOM 1520 O O . ASN A 1 191 ? -11.663 -21.180 23.539 1.00 64.06 191 ASN A O 1
ATOM 1524 N N . VAL A 1 192 ? -11.282 -19.245 22.474 1.00 58.78 192 VAL A N 1
ATOM 1525 C CA . VAL A 1 192 ? -10.170 -18.834 23.340 1.00 58.78 192 VAL A CA 1
ATOM 1526 C C . VAL A 1 192 ? -10.666 -18.057 24.560 1.00 58.78 192 VAL A C 1
ATOM 1528 O O . VAL A 1 192 ? -10.092 -18.203 25.645 1.00 58.78 192 VAL A O 1
ATOM 1531 N N . PHE A 1 193 ? -11.719 -17.252 24.408 1.00 58.25 193 PHE A N 1
ATOM 1532 C CA . PHE A 1 193 ? -12.162 -16.293 25.420 1.00 58.25 193 PHE A CA 1
ATOM 1533 C C . PHE A 1 193 ? -13.482 -16.657 26.098 1.00 58.25 193 PHE A C 1
ATOM 1535 O O . PHE A 1 193 ? -13.665 -16.254 27.248 1.00 58.25 193 PHE A O 1
ATOM 1542 N N . ASP A 1 194 ? -14.342 -17.467 25.476 1.00 56.97 194 ASP A N 1
ATOM 1543 C CA . ASP A 1 194 ? -15.608 -17.911 26.061 1.00 56.97 194 ASP A CA 1
ATOM 1544 C C . ASP A 1 194 ? -15.565 -19.413 26.376 1.00 56.97 194 ASP A C 1
ATOM 1546 O O . ASP A 1 194 ? -16.117 -20.279 25.696 1.00 56.97 194 ASP A O 1
ATOM 1550 N N . ARG A 1 195 ? -14.850 -19.763 27.453 1.00 50.78 195 ARG A N 1
ATOM 1551 C CA . ARG A 1 195 ? -14.925 -21.122 27.999 1.00 50.78 195 ARG A CA 1
ATOM 1552 C C . ARG A 1 195 ? -16.307 -21.320 28.611 1.00 50.78 195 ARG A C 1
ATOM 1554 O O . ARG A 1 195 ? -16.483 -21.058 29.805 1.00 50.78 195 ARG A O 1
ATOM 1561 N N . GLN A 1 196 ? -17.256 -21.871 27.855 1.00 51.94 196 GLN A N 1
ATOM 1562 C CA . GLN A 1 196 ? -18.387 -22.542 28.483 1.00 51.94 196 GLN A CA 1
ATOM 1563 C C . GLN A 1 196 ? -17.822 -23.606 29.431 1.00 51.94 196 GLN A C 1
ATOM 1565 O O . GLN A 1 196 ? -17.192 -24.582 29.018 1.00 51.94 196 GLN A O 1
ATOM 1570 N N . LYS A 1 197 ? -18.001 -23.389 30.739 1.00 48.56 197 LYS A N 1
ATOM 1571 C CA . LYS A 1 197 ? -17.817 -24.441 31.734 1.00 48.56 197 LYS A CA 1
ATOM 1572 C C . LYS A 1 197 ? -18.830 -25.525 31.393 1.00 48.56 197 LYS A C 1
ATOM 1574 O O . LYS A 1 197 ? -19.998 -25.397 31.749 1.00 48.56 197 LYS A O 1
ATOM 1579 N N . VAL A 1 198 ? -18.384 -26.588 30.733 1.00 50.81 198 VAL A N 1
ATOM 1580 C CA . VAL A 1 198 ? -19.135 -27.840 30.723 1.00 50.81 198 VAL A CA 1
ATOM 1581 C C . VAL A 1 198 ? -19.149 -28.324 32.172 1.00 50.81 198 VAL A C 1
ATOM 1583 O O . VAL A 1 198 ? -18.163 -28.848 32.688 1.00 50.81 198 VAL A O 1
ATOM 1586 N N . SER A 1 199 ? -20.235 -28.008 32.872 1.00 44.41 199 SER A N 1
ATOM 1587 C CA . SER A 1 199 ? -20.514 -28.523 34.203 1.00 44.41 199 SER A CA 1
ATOM 1588 C C . SER A 1 199 ? -21.068 -29.926 34.023 1.00 44.41 199 SER A C 1
ATOM 1590 O O . SER A 1 199 ? -22.239 -30.080 33.692 1.00 44.41 199 SER A O 1
ATOM 1592 N N . ASN A 1 200 ? -20.233 -30.940 34.232 1.00 44.06 200 ASN A N 1
ATOM 1593 C CA . ASN A 1 200 ? -20.733 -32.295 34.423 1.00 44.06 200 ASN A CA 1
ATOM 1594 C C . ASN A 1 200 ? -21.326 -32.362 35.836 1.00 44.06 200 ASN A C 1
ATOM 1596 O O . ASN A 1 200 ? -20.575 -32.409 36.813 1.00 44.06 200 ASN A O 1
ATOM 1600 N N . VAL A 1 201 ? -22.656 -32.277 35.924 1.00 47.50 201 VAL A N 1
ATOM 1601 C CA . VAL A 1 201 ? -23.424 -32.832 37.049 1.00 47.50 201 VAL A CA 1
ATOM 1602 C C . VAL A 1 201 ? -23.662 -34.304 36.751 1.00 47.50 201 VAL A C 1
ATOM 1604 O O . VAL A 1 201 ? -24.005 -34.595 35.583 1.00 47.50 201 VAL A O 1
#

pLDDT: mean 77.19, std 16.45, range [37.06, 96.94]

Nearest PDB structures (foldseek):
  1l0o-assembly1_C  TM=6.309E-01  e=2.769E+00  Geobacillus stearothermophilus
  6xlj-assembly1_F  TM=2.776E-01  e=8.937E-01  Escherichia coli O157:H7
  6ccv-assembly1_F  TM=1.976E-01  e=4.534E-01  Mycolicibacterium smegmatis MC2 155
  8tom-assembly1_L  TM=2.653E-01  e=3.674E+00  Escherichia coli K-12

Solvent-accessible surface area (backbone atoms only — not comparable to full-atom values): 12042 Å² total; per-residue (Å²): 132,86,80,86,74,54,70,69,56,54,51,51,51,49,46,66,62,43,49,62,54,52,52,50,28,59,73,70,73,42,44,72,61,56,51,50,54,52,47,53,49,51,45,52,52,51,41,53,49,55,38,51,73,70,73,46,82,86,50,72,70,58,42,25,64,76,62,72,47,56,68,70,59,54,53,48,53,78,72,40,98,69,73,81,85,75,63,83,68,49,73,64,55,46,39,52,50,46,38,57,67,39,72,94,36,34,39,100,84,64,43,62,41,68,29,43,74,67,73,84,91,18,51,44,46,51,49,38,42,74,73,34,80,87,58,56,48,68,61,50,49,52,51,37,43,74,70,62,45,36,46,84,48,102,84,24,37,35,76,50,77,81,76,78,82,86,58,103,56,62,66,63,55,51,50,51,52,50,52,53,51,50,52,51,50,52,51,50,46,43,69,73,71,54,73,75,77,83,75,85,125

Secondary structure (DSSP, 8-state):
------HHHHHHHHHHHHHHHHHHHHHTT--HHHHHHHHHHHHHHHHHHHHHHTTPPP-HHHHHHHH---HHHHHHHHH-S--GGGSPPPHHHHHHHHHHH-GGGB-TTSSBPPB--SSTT-HHHHHHHHH-TTS-HHHHHHHHHHTTSEEEETTEEEEPPP-----S-HHHHHHHHHHHHHHHHHHHHHHHH--------

Foldseek 3Di:
DDPDDDPVNVVVVVCVLCVVVVVVCLLQVNDPQNVVQVVLLVLLVVQQVVCVVVVHDDDLVSSCVSSVDDSVSSVCSVPDPDPNPDTDDDLLVVLVVQQQQPPVQADPVSGGDAWADDDPPTPLLVSSVVSPPPDDSVVSVVSCVSNVQWDQDPRHIDGDDDDPPPDPDVVVVVVVVVVVSVVVVVVVCCVVPPPPPPDDD